Protein AF-A0A0A8WSQ9-F1 (afdb_monomer)

Structure (mmCIF, N/CA/C/O backbone):
data_AF-A0A0A8WSQ9-F1
#
_entry.id   AF-A0A0A8WSQ9-F1
#
loop_
_atom_site.group_PDB
_atom_site.id
_atom_site.type_symbol
_atom_site.label_atom_id
_atom_site.label_alt_id
_atom_site.label_comp_id
_atom_site.label_asym_id
_atom_site.label_entity_id
_atom_site.label_seq_id
_atom_site.pdbx_PDB_ins_code
_atom_site.Cartn_x
_atom_site.Cartn_y
_atom_site.Cartn_z
_atom_site.occupancy
_atom_site.B_iso_or_equiv
_atom_site.auth_seq_id
_atom_site.auth_comp_id
_atom_site.auth_asym_id
_atom_site.auth_atom_id
_atom_site.pdbx_PDB_model_num
ATOM 1 N N . MET A 1 1 ? 60.254 45.523 -5.121 1.00 40.44 1 MET A N 1
ATOM 2 C CA . MET A 1 1 ? 59.869 46.195 -6.387 1.00 40.44 1 MET A CA 1
ATOM 3 C C . MET A 1 1 ? 59.611 45.090 -7.412 1.00 40.44 1 MET A C 1
ATOM 5 O O . MET A 1 1 ? 60.457 44.221 -7.482 1.00 40.44 1 MET A O 1
ATOM 9 N N . ALA A 1 2 ? 58.529 44.963 -8.178 1.00 45.59 2 ALA A N 1
ATOM 10 C CA . ALA A 1 2 ? 57.298 45.721 -8.354 1.00 45.59 2 ALA A CA 1
ATOM 11 C C . ALA A 1 2 ? 56.250 44.809 -9.054 1.00 45.59 2 ALA A C 1
ATOM 13 O O . ALA A 1 2 ? 56.596 44.114 -9.997 1.00 45.59 2 ALA A O 1
ATOM 14 N N . LYS A 1 3 ? 54.998 44.878 -8.576 1.00 43.00 3 LYS A N 1
ATOM 15 C CA . LYS A 1 3 ? 53.709 44.949 -9.309 1.00 43.00 3 LYS A CA 1
ATOM 16 C C . LYS A 1 3 ? 53.296 43.866 -10.336 1.00 43.00 3 LYS A C 1
ATOM 18 O O . LYS A 1 3 ? 53.786 43.822 -11.454 1.00 43.00 3 LYS A O 1
ATOM 23 N N . GLU A 1 4 ? 52.274 43.106 -9.922 1.00 46.47 4 GLU A N 1
ATOM 24 C CA . GLU A 1 4 ? 50.973 42.826 -10.572 1.00 46.47 4 GLU A CA 1
ATOM 25 C C . GLU A 1 4 ? 50.789 43.169 -12.063 1.00 46.47 4 GLU A C 1
ATOM 27 O O . GLU A 1 4 ? 51.004 44.314 -12.438 1.00 46.47 4 GLU A O 1
ATOM 32 N N . LEU A 1 5 ? 50.189 42.243 -12.834 1.00 51.84 5 LEU A N 1
ATOM 33 C CA . LEU A 1 5 ? 48.996 42.520 -13.655 1.00 51.84 5 LEU A CA 1
ATOM 34 C C . LEU A 1 5 ? 48.202 41.227 -13.961 1.00 51.84 5 LEU A C 1
ATOM 36 O O . LEU A 1 5 ? 48.665 40.312 -14.637 1.00 51.84 5 LEU A O 1
ATOM 40 N N . LYS A 1 6 ? 46.964 41.201 -13.453 1.00 47.25 6 LYS A N 1
ATOM 41 C CA . LYS A 1 6 ? 45.839 40.327 -13.829 1.00 47.25 6 LYS A CA 1
ATOM 42 C C . LYS A 1 6 ? 45.452 40.540 -15.294 1.00 47.25 6 LYS A C 1
ATOM 44 O O . LYS A 1 6 ? 45.385 41.688 -15.727 1.00 47.25 6 LYS A O 1
ATOM 49 N N . ASN A 1 7 ? 44.965 39.495 -15.971 1.00 48.38 7 ASN A N 1
ATOM 50 C CA . ASN A 1 7 ? 43.889 39.708 -16.938 1.00 48.38 7 ASN A CA 1
ATOM 51 C C . ASN A 1 7 ? 42.855 38.571 -16.960 1.00 48.38 7 ASN A C 1
ATOM 53 O O . ASN A 1 7 ? 43.187 37.389 -16.940 1.00 48.38 7 ASN A O 1
ATOM 57 N N . LYS A 1 8 ? 41.584 38.983 -16.939 1.00 49.09 8 LYS A N 1
ATOM 58 C CA . LYS A 1 8 ? 40.355 38.181 -16.886 1.00 49.09 8 LYS A CA 1
ATOM 59 C C . LYS A 1 8 ? 39.935 37.779 -18.301 1.00 49.09 8 LYS A C 1
ATOM 61 O O . LYS A 1 8 ? 39.856 38.635 -19.172 1.00 49.09 8 LYS A O 1
ATOM 66 N N . GLY A 1 9 ? 39.517 36.528 -18.480 1.00 39.50 9 GLY A N 1
ATOM 67 C CA . GLY A 1 9 ? 38.756 36.078 -19.648 1.00 39.50 9 GLY A CA 1
ATOM 68 C C . GLY A 1 9 ? 37.613 35.170 -19.208 1.00 39.50 9 GLY A C 1
ATOM 69 O O . GLY A 1 9 ? 37.796 33.967 -19.084 1.00 39.50 9 GLY A O 1
ATOM 70 N N . ASN A 1 10 ? 36.448 35.753 -18.916 1.00 48.28 10 ASN A N 1
ATOM 71 C CA . ASN A 1 10 ? 35.219 35.028 -18.588 1.00 48.28 10 ASN A CA 1
ATOM 72 C C . ASN A 1 10 ? 34.357 34.930 -19.855 1.00 48.28 10 ASN A C 1
ATOM 74 O O . ASN A 1 10 ? 33.853 35.952 -20.319 1.00 48.28 10 ASN A O 1
ATOM 78 N N . SER A 1 11 ? 34.182 33.730 -20.409 1.00 53.06 11 SER A N 1
ATOM 79 C CA . SER A 1 11 ? 33.228 33.468 -21.492 1.00 53.06 11 SER A CA 1
ATOM 80 C C . SER A 1 11 ? 32.079 32.606 -20.962 1.00 53.06 11 SER A C 1
ATOM 82 O O . SER A 1 11 ? 32.092 31.381 -21.012 1.00 53.06 11 SER A O 1
ATOM 84 N N . GLY A 1 12 ? 31.069 33.270 -20.398 1.00 44.66 12 GLY A N 1
ATOM 85 C CA . GLY A 1 12 ? 29.809 32.633 -20.024 1.00 44.66 12 GLY A CA 1
ATOM 86 C C . GLY A 1 12 ? 28.946 32.389 -21.262 1.00 44.66 12 GLY A C 1
ATOM 87 O O . GLY A 1 12 ? 28.559 33.335 -21.951 1.00 44.66 12 GLY A O 1
ATOM 88 N N . SER A 1 13 ? 28.632 31.127 -21.543 1.00 56.94 13 SER A N 1
ATOM 89 C CA . SER A 1 13 ? 27.688 30.722 -22.583 1.00 56.94 13 SER A CA 1
ATOM 90 C C . SER A 1 13 ? 26.276 31.231 -22.255 1.00 56.94 13 SER A C 1
ATOM 92 O O . SER A 1 13 ? 25.704 30.942 -21.202 1.00 56.94 13 SER A O 1
ATOM 94 N N . LYS A 1 14 ? 25.695 32.031 -23.159 1.00 60.41 14 LYS A N 1
ATOM 95 C CA . LYS A 1 14 ? 24.310 32.511 -23.038 1.00 60.41 14 LYS A CA 1
ATOM 96 C C . LYS A 1 14 ? 23.352 31.336 -23.247 1.00 60.41 14 LYS A C 1
ATOM 98 O O . LYS A 1 14 ? 23.246 30.808 -24.350 1.00 60.41 14 LYS A O 1
ATOM 103 N N . LYS A 1 15 ? 22.649 30.938 -22.185 1.00 59.66 15 LYS A N 1
ATOM 104 C CA . LYS A 1 15 ? 21.574 29.939 -22.235 1.00 59.66 15 LYS A CA 1
ATOM 105 C C . LYS A 1 15 ? 20.382 30.509 -23.014 1.00 59.66 15 LYS A C 1
ATOM 107 O O . LYS A 1 15 ? 19.796 31.507 -22.601 1.00 59.66 15 LYS A O 1
ATOM 112 N N . PHE A 1 16 ? 20.027 29.874 -24.128 1.00 55.88 16 PHE A N 1
ATOM 113 C CA . PHE A 1 16 ? 18.760 30.101 -24.824 1.00 55.88 16 PHE A CA 1
ATOM 114 C C . PHE A 1 16 ? 17.616 29.582 -23.939 1.00 55.88 16 PHE A C 1
ATOM 116 O O . PHE A 1 16 ? 17.622 28.417 -23.547 1.00 55.88 16 PHE A O 1
ATOM 123 N N . ALA A 1 17 ? 16.650 30.437 -23.603 1.00 71.06 17 ALA A N 1
ATOM 124 C CA . ALA A 1 17 ? 15.475 30.066 -22.817 1.00 71.06 17 ALA A CA 1
ATOM 125 C C . ALA A 1 17 ? 14.221 30.124 -23.700 1.00 71.06 17 ALA A C 1
ATOM 127 O O . ALA A 1 17 ? 13.868 31.185 -24.211 1.00 71.06 17 ALA A O 1
ATOM 128 N N . VAL A 1 18 ? 13.538 28.990 -23.866 1.00 66.19 18 VAL A N 1
ATOM 129 C CA . VAL A 1 18 ? 12.300 28.877 -24.651 1.00 66.19 18 VAL A CA 1
ATOM 130 C C . VAL A 1 18 ? 11.112 29.075 -23.709 1.00 66.19 18 VAL A C 1
ATOM 132 O O . VAL A 1 18 ? 10.774 28.188 -22.931 1.00 66.19 18 VAL A O 1
ATOM 135 N N . ARG A 1 19 ? 10.494 30.264 -23.732 1.00 69.56 19 ARG A N 1
ATOM 136 C CA . ARG A 1 19 ? 9.307 30.589 -22.915 1.00 69.56 19 ARG A CA 1
ATOM 137 C C . ARG A 1 19 ? 8.169 31.138 -23.796 1.00 69.56 19 ARG A C 1
ATOM 139 O O . ARG A 1 19 ? 7.923 32.346 -23.771 1.00 69.56 19 ARG A O 1
ATOM 146 N N . PRO A 1 20 ? 7.467 30.279 -24.558 1.00 68.62 20 PRO A N 1
ATOM 147 C CA . PRO A 1 20 ? 6.537 30.701 -25.612 1.00 68.62 20 PRO A CA 1
ATOM 148 C C . PRO A 1 20 ? 5.261 31.396 -25.106 1.00 68.62 20 PRO A C 1
ATOM 150 O O . PRO A 1 20 ? 4.555 32.005 -25.899 1.00 68.62 20 PRO A O 1
ATOM 153 N N . PHE A 1 21 ? 4.984 31.380 -23.796 1.00 63.28 21 PHE A N 1
ATOM 154 C CA . PHE A 1 21 ? 3.759 31.956 -23.218 1.00 63.28 21 PHE A CA 1
ATOM 155 C C . PHE A 1 21 ? 4.000 33.103 -22.223 1.00 63.28 21 PHE A C 1
ATOM 157 O O . PHE A 1 21 ? 3.079 33.543 -21.544 1.00 63.28 21 PHE A O 1
ATOM 164 N N . THR A 1 22 ? 5.220 33.653 -22.154 1.00 63.09 22 THR A N 1
ATOM 165 C CA . THR A 1 22 ? 5.515 34.804 -21.266 1.00 63.09 22 THR A CA 1
ATOM 166 C C . THR A 1 22 ? 4.842 36.101 -21.740 1.00 63.09 22 THR A C 1
ATOM 168 O O . THR A 1 22 ? 4.688 37.035 -20.959 1.00 63.09 22 THR A O 1
ATOM 171 N N . ALA A 1 23 ? 4.419 36.157 -23.006 1.00 61.00 23 ALA A N 1
ATOM 172 C CA . ALA A 1 23 ? 3.771 37.322 -23.605 1.00 61.00 23 ALA A CA 1
ATOM 173 C C . ALA A 1 23 ? 2.250 37.397 -23.362 1.00 61.00 23 ALA A C 1
ATOM 175 O O . ALA A 1 23 ? 1.638 38.391 -23.735 1.00 61.00 23 ALA A O 1
ATOM 176 N N . ILE A 1 24 ? 1.630 36.399 -22.719 1.00 64.94 24 ILE A N 1
ATOM 177 C CA . ILE A 1 24 ? 0.191 36.427 -22.411 1.00 64.94 24 ILE A CA 1
ATOM 178 C C . ILE A 1 24 ? 0.013 36.690 -20.916 1.00 64.94 24 ILE A C 1
ATOM 180 O O . ILE A 1 24 ? -0.327 35.809 -20.130 1.00 64.94 24 ILE A O 1
ATOM 184 N N . LYS A 1 25 ? 0.299 37.924 -20.501 1.00 57.91 25 LYS A N 1
ATOM 185 C CA . LYS A 1 25 ? 0.057 38.398 -19.137 1.00 57.91 25 LYS A CA 1
ATOM 186 C C . LYS A 1 25 ? -1.105 39.385 -19.183 1.00 57.91 25 LYS A C 1
ATOM 188 O O . LYS A 1 25 ? -0.891 40.557 -19.466 1.00 57.91 25 LYS A O 1
ATOM 193 N N . GLY A 1 26 ? -2.322 38.893 -18.934 1.00 63.41 26 GLY A N 1
ATOM 194 C CA . GLY A 1 26 ? -3.498 39.755 -18.759 1.00 63.41 26 GLY A CA 1
ATOM 195 C C . GLY A 1 26 ? -4.778 39.371 -19.504 1.00 63.41 26 GLY A C 1
ATOM 196 O O . GLY A 1 26 ? -5.482 40.274 -19.936 1.00 63.41 26 GLY A O 1
ATOM 197 N N . LEU A 1 27 ? -5.125 38.083 -19.633 1.00 51.16 27 LEU A N 1
ATOM 198 C CA . LEU A 1 27 ? -6.522 37.705 -19.894 1.00 51.16 27 LEU A CA 1
ATOM 199 C C . LEU A 1 27 ? -7.164 37.273 -18.569 1.00 51.16 27 LEU A C 1
ATOM 201 O O . LEU A 1 27 ? -6.999 36.138 -18.125 1.00 51.16 27 LEU A O 1
ATOM 205 N N . ALA A 1 28 ? -7.838 38.207 -17.905 1.00 57.19 28 ALA A N 1
ATOM 206 C CA . ALA A 1 28 ? -8.745 37.892 -16.812 1.00 57.19 28 ALA A CA 1
ATOM 207 C C . ALA A 1 28 ? -10.061 37.400 -17.431 1.00 57.19 28 ALA A C 1
ATOM 209 O O . ALA A 1 28 ? -10.732 38.151 -18.132 1.00 57.19 28 ALA A O 1
ATOM 210 N N . VAL A 1 29 ? -10.398 36.128 -17.218 1.00 54.97 29 VAL A N 1
ATOM 211 C CA . VAL A 1 29 ? -11.760 35.627 -17.427 1.00 54.97 29 VAL A CA 1
ATOM 212 C C . VAL A 1 29 ? -12.537 35.939 -16.158 1.00 54.97 29 VAL A C 1
ATOM 214 O O . VAL A 1 29 ? -12.198 35.443 -15.081 1.00 54.97 29 VAL A O 1
ATOM 217 N N . ASP A 1 30 ? -13.558 36.781 -16.290 1.00 48.44 30 ASP A N 1
ATOM 218 C CA . ASP A 1 30 ? -14.498 37.063 -15.218 1.00 48.44 30 ASP A CA 1
ATOM 219 C C . ASP A 1 30 ? -15.164 35.768 -14.748 1.00 48.44 30 ASP A C 1
ATOM 221 O O . ASP A 1 30 ? -15.674 34.956 -15.525 1.00 48.44 30 ASP A O 1
ATOM 225 N N . LYS A 1 31 ? -15.133 35.579 -13.432 1.00 50.12 31 LYS A N 1
ATOM 226 C CA . LYS A 1 31 ? -15.779 34.487 -12.713 1.00 50.12 31 LYS A CA 1
ATOM 227 C C . LYS A 1 31 ? -17.295 34.594 -12.897 1.00 50.12 31 LYS A C 1
ATOM 229 O O . LYS A 1 31 ? -17.971 35.276 -12.131 1.00 50.12 31 LYS A O 1
ATOM 234 N N . ALA A 1 32 ? -17.823 33.900 -13.901 1.00 47.19 32 ALA A N 1
ATOM 235 C CA . ALA A 1 32 ? -19.254 33.681 -14.048 1.00 47.19 32 ALA A CA 1
ATOM 236 C C . ALA A 1 32 ? -19.7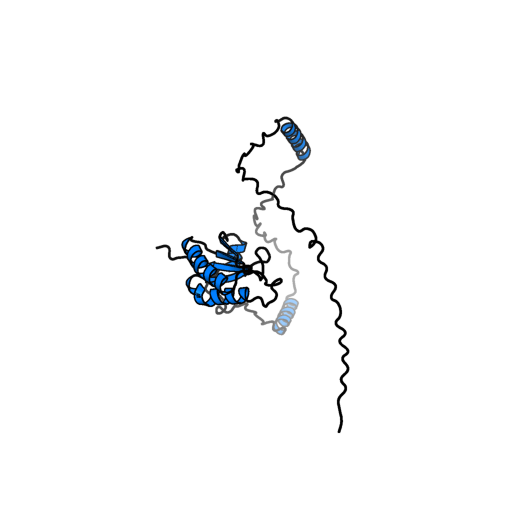72 32.779 -12.903 1.00 47.19 32 ALA A C 1
ATOM 238 O O . ALA A 1 32 ? -19.098 31.813 -12.525 1.00 47.19 32 ALA A O 1
ATOM 239 N N . PRO A 1 33 ? -20.942 33.088 -12.316 1.00 53.44 33 PRO A N 1
ATOM 240 C CA . PRO A 1 33 ? -21.520 32.310 -11.228 1.00 53.44 33 PRO A CA 1
ATOM 241 C C . PRO A 1 33 ? -21.980 30.932 -11.718 1.00 53.44 33 PRO A C 1
ATOM 243 O O . PRO A 1 33 ? -22.406 30.763 -12.858 1.00 53.44 33 PRO A O 1
ATOM 246 N N . ALA A 1 34 ? -21.885 29.945 -10.829 1.00 60.09 34 ALA A N 1
ATOM 247 C CA . ALA A 1 34 ? -22.252 28.559 -11.090 1.00 60.09 34 ALA A CA 1
ATOM 248 C C . ALA A 1 34 ? -23.729 28.408 -11.506 1.00 60.09 34 ALA A C 1
ATOM 250 O O . ALA A 1 34 ? -24.606 28.860 -10.767 1.00 60.09 34 ALA A O 1
ATOM 251 N N . PRO A 1 35 ? -24.032 27.682 -12.598 1.00 51.38 35 PRO A N 1
ATOM 252 C CA . PRO A 1 35 ? -25.333 27.070 -12.786 1.00 51.38 35 PRO A CA 1
ATOM 253 C C . PRO A 1 35 ? -25.301 25.586 -12.383 1.00 51.38 35 PRO A C 1
ATOM 255 O O . PRO A 1 35 ? -24.330 24.857 -12.596 1.00 51.38 35 PRO A O 1
ATOM 258 N N . ALA A 1 36 ? -26.390 25.173 -11.745 1.00 51.88 36 ALA A N 1
ATOM 259 C CA . ALA A 1 36 ? -26.633 23.878 -11.130 1.00 51.88 36 ALA A CA 1
ATOM 260 C C . ALA A 1 36 ? -26.483 22.667 -12.075 1.00 51.88 36 ALA A C 1
ATOM 262 O O . ALA A 1 36 ? -26.800 22.728 -13.260 1.00 51.88 36 ALA A O 1
ATOM 263 N N . LYS A 1 37 ? -26.108 21.514 -11.508 1.00 46.88 37 LYS A N 1
ATOM 264 C CA . LYS A 1 37 ? -26.508 20.191 -12.027 1.00 46.88 37 LYS A CA 1
ATOM 265 C C . LYS A 1 37 ? -27.792 19.766 -11.288 1.00 46.88 37 LYS A C 1
ATOM 267 O O . LYS A 1 37 ? -27.890 20.129 -10.115 1.00 46.88 37 LYS A O 1
ATOM 272 N N . PRO A 1 38 ? -28.698 18.928 -11.833 1.00 47.69 38 PRO A N 1
ATOM 273 C CA . PRO A 1 38 ? -28.773 18.355 -13.182 1.00 47.69 38 PRO A CA 1
ATOM 274 C C . PRO A 1 38 ? -30.177 18.510 -13.821 1.00 47.69 38 PRO A C 1
ATOM 276 O O . PRO A 1 38 ? -31.190 18.253 -13.178 1.00 47.69 38 PRO A O 1
ATOM 279 N N . VAL A 1 39 ? -30.267 18.808 -15.119 1.00 50.84 39 VAL A N 1
ATOM 280 C CA . VAL A 1 39 ? -31.456 18.420 -15.899 1.00 50.84 39 VAL A CA 1
ATOM 281 C C . VAL A 1 39 ? -31.055 17.193 -16.694 1.00 50.84 39 VAL A C 1
ATOM 283 O O . VAL A 1 39 ? -30.382 17.280 -17.716 1.00 50.84 39 VAL A O 1
ATOM 286 N N . VAL A 1 40 ? -31.422 16.029 -16.164 1.00 53.38 40 VAL A N 1
ATOM 287 C CA . VAL A 1 40 ? -31.574 14.826 -16.975 1.00 53.38 40 VAL A CA 1
ATOM 288 C C . VAL A 1 40 ? -32.743 15.133 -17.899 1.00 53.38 40 VAL A C 1
ATOM 290 O O . VAL A 1 40 ? -33.898 15.049 -17.491 1.00 53.38 40 VAL A O 1
ATOM 293 N N . THR A 1 41 ? -32.462 15.548 -19.129 1.00 47.59 41 THR A N 1
ATOM 294 C CA . THR A 1 41 ? -33.423 15.308 -20.195 1.00 47.59 41 THR A CA 1
ATOM 295 C C . THR A 1 41 ? -33.560 13.790 -20.278 1.00 47.59 41 THR A C 1
ATOM 297 O O . THR A 1 41 ? -32.553 13.108 -20.497 1.00 47.59 41 THR A O 1
ATOM 300 N N . PRO A 1 42 ? -34.751 13.206 -20.048 1.00 48.91 42 PRO A N 1
ATOM 301 C CA . PRO A 1 42 ? -34.959 11.848 -20.499 1.00 48.91 42 PRO A CA 1
ATOM 302 C C . PRO A 1 42 ? -34.680 11.888 -21.996 1.00 48.91 42 PRO A C 1
ATOM 304 O O . PRO A 1 42 ? -35.262 12.699 -22.717 1.00 48.91 42 PRO A O 1
ATOM 307 N N . VAL A 1 43 ? -33.732 11.072 -22.450 1.00 55.84 43 VAL A N 1
ATOM 308 C CA . VAL A 1 43 ? -33.622 10.747 -23.865 1.00 55.84 43 VAL A CA 1
ATOM 309 C C . VAL A 1 43 ? -34.974 10.145 -24.217 1.00 55.84 43 VAL A C 1
ATOM 311 O O . VAL A 1 43 ? -35.256 8.989 -23.902 1.00 55.84 43 VAL A O 1
ATOM 314 N N . THR A 1 44 ? -35.857 10.966 -24.777 1.00 56.41 44 THR A N 1
ATOM 315 C CA . THR A 1 44 ? -37.031 10.511 -25.499 1.00 56.41 44 THR A CA 1
ATOM 316 C C . THR A 1 44 ? -36.488 9.612 -26.586 1.00 56.41 44 THR A C 1
ATOM 318 O O . THR A 1 44 ? -35.906 1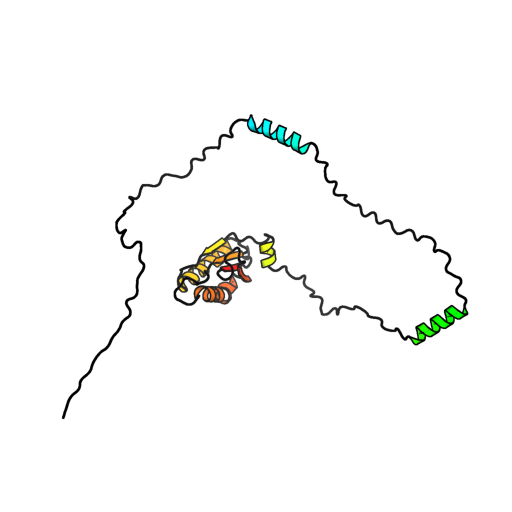0.078 -27.561 1.00 56.41 44 THR A O 1
ATOM 321 N N . LYS A 1 45 ? -36.598 8.308 -26.332 1.00 59.81 45 LYS A N 1
ATOM 322 C CA . LYS A 1 45 ? -36.434 7.238 -27.302 1.00 59.81 45 LYS A CA 1
ATOM 323 C C . LYS A 1 45 ? -37.165 7.675 -28.578 1.00 59.81 45 LYS A C 1
ATOM 325 O O . LYS A 1 45 ? -38.390 7.799 -28.511 1.00 59.81 45 LYS A O 1
ATOM 330 N N . PRO A 1 46 ? -36.467 7.974 -29.688 1.00 52.44 46 PRO A N 1
ATOM 331 C CA . PRO A 1 46 ? -37.160 8.226 -30.933 1.00 52.44 46 PRO A CA 1
ATOM 332 C C . PRO A 1 46 ? -37.855 6.924 -31.338 1.00 52.44 46 PRO A C 1
ATOM 334 O O . PRO A 1 46 ? -37.237 5.869 -31.453 1.00 52.44 46 PRO A O 1
ATOM 337 N N . GLU A 1 47 ? -39.176 7.032 -31.364 1.00 59.06 47 GLU A N 1
ATOM 338 C CA . GLU A 1 47 ? -40.140 6.381 -32.242 1.00 59.06 47 GLU A CA 1
ATOM 339 C C . GLU A 1 47 ? -39.801 4.988 -32.795 1.00 59.06 47 GLU A C 1
ATOM 341 O O . GLU A 1 47 ? -38.917 4.761 -33.615 1.00 59.06 47 GLU A O 1
ATOM 346 N N . SER A 1 48 ? -40.660 4.068 -32.368 1.00 59.88 48 SER A N 1
ATOM 347 C CA . SER A 1 48 ? -40.826 2.639 -32.633 1.00 59.88 48 SER A CA 1
ATOM 348 C C . SER A 1 48 ? -40.958 2.187 -34.098 1.00 59.88 48 SER A C 1
ATOM 350 O O . SER A 1 48 ? -41.483 1.103 -34.332 1.00 59.88 48 SER A O 1
ATOM 352 N N . ALA A 1 49 ? -40.510 2.969 -35.079 1.00 56.66 49 ALA A N 1
ATOM 353 C CA . ALA A 1 49 ? -40.486 2.551 -36.483 1.00 56.66 49 ALA A CA 1
ATOM 354 C C . ALA A 1 49 ? -39.147 1.895 -36.859 1.00 56.66 49 ALA A C 1
ATOM 356 O O . ALA A 1 49 ? -39.144 0.791 -37.395 1.00 56.66 49 ALA A O 1
ATOM 357 N N . SER A 1 50 ? -38.011 2.497 -36.481 1.00 62.28 50 SER A N 1
ATOM 358 C CA . SER A 1 50 ? -36.689 1.956 -36.840 1.00 62.28 50 SER A CA 1
ATOM 359 C C . SER A 1 50 ? -36.354 0.659 -36.106 1.00 62.28 50 SER A C 1
ATOM 361 O O . SER A 1 50 ? -35.702 -0.212 -36.660 1.00 62.28 50 SER A O 1
ATOM 363 N N . GLN A 1 51 ? -36.853 0.492 -34.878 1.00 60.75 51 GLN A N 1
ATOM 364 C CA . GLN A 1 51 ? -36.609 -0.726 -34.100 1.00 60.75 51 GLN A CA 1
ATOM 365 C C . GLN A 1 51 ? -37.299 -1.946 -34.711 1.00 60.75 51 GLN A C 1
ATOM 367 O O . GLN A 1 51 ? -36.730 -3.028 -34.711 1.00 60.75 51 GLN A O 1
ATOM 372 N N . ALA A 1 52 ? -38.506 -1.770 -35.256 1.00 68.31 52 ALA A N 1
ATOM 373 C CA . ALA A 1 52 ? -39.231 -2.860 -35.897 1.00 68.31 52 ALA A CA 1
ATOM 374 C C . ALA A 1 52 ? -38.582 -3.261 -37.232 1.00 68.31 52 ALA A C 1
ATOM 376 O O . ALA A 1 52 ? -38.533 -4.445 -37.557 1.00 68.31 52 ALA A O 1
ATOM 377 N N . GLU A 1 53 ? -38.061 -2.292 -37.989 1.00 74.12 53 GLU A N 1
ATOM 378 C CA . GLU A 1 53 ? -37.298 -2.557 -39.214 1.00 74.12 53 GLU A CA 1
ATOM 379 C C . GLU A 1 53 ? -35.966 -3.259 -38.907 1.00 74.12 53 GLU A C 1
ATOM 381 O O . GLU A 1 53 ? -35.648 -4.264 -39.545 1.00 74.12 53 GLU A O 1
ATOM 386 N N . ASP A 1 54 ? -35.243 -2.805 -37.880 1.00 74.94 54 ASP A N 1
ATOM 387 C CA . ASP A 1 54 ? -34.001 -3.430 -37.413 1.00 74.94 54 ASP A CA 1
ATOM 388 C C . ASP A 1 54 ? -34.237 -4.856 -36.884 1.00 74.94 54 ASP A C 1
ATOM 390 O O . ASP A 1 54 ? -33.455 -5.763 -37.176 1.00 74.94 54 ASP A O 1
ATOM 394 N N . ASP A 1 55 ? -35.337 -5.095 -36.161 1.00 76.69 55 ASP A N 1
ATOM 395 C CA . ASP A 1 55 ? -35.702 -6.421 -35.650 1.00 76.69 55 ASP A CA 1
ATOM 396 C C . ASP A 1 55 ? -36.014 -7.399 -36.797 1.00 76.69 55 ASP A C 1
ATOM 398 O O . ASP A 1 55 ? -35.617 -8.568 -36.755 1.00 76.69 55 ASP A O 1
ATOM 402 N N . LEU A 1 56 ? -36.690 -6.937 -37.854 1.00 83.75 56 LEU A N 1
ATOM 403 C CA . LEU A 1 56 ? -36.976 -7.753 -39.039 1.00 83.75 56 LEU A CA 1
ATOM 404 C C . LEU A 1 56 ? -35.714 -8.038 -39.860 1.00 83.75 56 LEU A C 1
ATOM 406 O O . LEU A 1 56 ? -35.532 -9.166 -40.334 1.00 83.75 56 LEU A O 1
ATOM 410 N N . LEU A 1 57 ? -34.827 -7.051 -39.999 1.00 84.50 57 LEU A N 1
ATOM 411 C CA . LEU A 1 57 ? -33.524 -7.226 -40.634 1.00 84.50 57 LEU A CA 1
ATOM 412 C C . LEU A 1 57 ? -32.698 -8.272 -39.870 1.00 84.50 57 LEU A C 1
ATOM 414 O O . LEU A 1 57 ? -32.205 -9.231 -40.461 1.00 84.50 57 LEU A O 1
ATOM 418 N N . PHE A 1 58 ? -32.649 -8.158 -38.542 1.00 83.31 58 PHE A N 1
ATOM 419 C CA . PHE A 1 58 ? -31.950 -9.092 -37.664 1.00 83.31 58 PHE A CA 1
ATOM 420 C C . PHE A 1 58 ? -32.491 -10.524 -37.764 1.00 83.31 58 PHE A C 1
ATOM 422 O O . PHE A 1 58 ? -31.713 -11.472 -37.879 1.00 83.31 58 PHE A O 1
ATOM 429 N N . LEU A 1 59 ? -33.816 -10.711 -37.750 1.00 84.88 59 LEU A N 1
ATOM 430 C CA . LEU A 1 59 ? -34.430 -12.038 -37.889 1.00 84.88 59 LEU A CA 1
ATOM 431 C C . LEU A 1 59 ? -34.125 -12.675 -39.248 1.00 84.88 59 LEU A C 1
ATOM 433 O O . LEU A 1 59 ? -33.926 -13.889 -39.324 1.00 84.88 59 LEU A O 1
ATOM 437 N N . THR A 1 60 ? -34.059 -11.861 -40.300 1.00 87.44 60 THR A N 1
ATOM 438 C CA . THR A 1 60 ? -33.696 -12.316 -41.646 1.00 87.44 60 THR A CA 1
ATOM 439 C C . THR A 1 60 ? -32.239 -12.772 -41.689 1.00 87.44 60 THR A C 1
ATOM 441 O O . THR A 1 60 ? -31.947 -13.859 -42.187 1.00 87.44 60 THR A O 1
ATOM 444 N N . GLU A 1 61 ? -31.330 -11.994 -41.104 1.00 87.25 61 GLU A N 1
ATOM 445 C CA . GLU A 1 61 ? -29.900 -12.313 -41.051 1.00 87.25 61 GLU A CA 1
ATOM 446 C C . GLU A 1 61 ? -29.616 -13.568 -40.200 1.00 87.25 61 GLU A C 1
ATOM 448 O O . GLU A 1 61 ? -28.742 -14.374 -40.520 1.00 87.25 61 GLU A O 1
ATOM 453 N N . MET A 1 62 ? -30.403 -13.787 -39.140 1.00 84.44 62 MET A N 1
ATOM 454 C CA . MET A 1 62 ? -30.252 -14.914 -38.211 1.00 84.44 62 MET A CA 1
ATOM 455 C C . MET A 1 62 ? -30.988 -16.198 -38.629 1.00 84.44 62 MET A C 1
ATOM 457 O O . MET A 1 62 ? -30.835 -17.228 -37.966 1.00 84.44 62 MET A O 1
ATOM 461 N N . ALA A 1 63 ? -31.744 -16.188 -39.731 1.00 83.56 63 ALA A N 1
ATOM 462 C CA . ALA A 1 63 ? -32.564 -17.323 -40.173 1.00 83.56 63 ALA A CA 1
ATOM 463 C C . ALA A 1 63 ? -31.764 -18.621 -40.433 1.00 83.56 63 ALA A C 1
ATOM 465 O O . ALA A 1 63 ? -32.326 -19.715 -40.393 1.00 83.56 63 ALA A O 1
ATOM 466 N N . GLY A 1 64 ? -30.450 -18.520 -40.671 1.00 82.56 64 GLY A N 1
ATOM 467 C CA . GLY A 1 64 ? -29.558 -19.656 -40.936 1.00 82.56 64 GLY A CA 1
ATOM 468 C C . GLY A 1 64 ? -28.801 -20.214 -39.723 1.00 82.56 64 GLY A C 1
ATOM 469 O O . GLY A 1 64 ? -28.004 -21.140 -39.881 1.00 82.56 64 GLY A O 1
ATOM 470 N N . VAL A 1 65 ? -28.994 -19.670 -38.517 1.00 80.94 65 VAL A N 1
ATOM 471 C CA . VAL A 1 65 ? -28.184 -20.051 -37.349 1.00 80.94 65 VAL A CA 1
ATOM 472 C C . VAL A 1 65 ? -28.757 -21.289 -36.655 1.00 80.94 65 VAL A C 1
ATOM 474 O O . VAL A 1 65 ? -29.725 -21.230 -35.898 1.00 80.94 65 VAL A O 1
ATOM 477 N N . ALA A 1 66 ? -28.108 -22.436 -36.854 1.00 79.12 66 ALA A N 1
ATOM 478 C CA . ALA A 1 66 ? -28.367 -23.630 -36.059 1.00 79.12 66 ALA A CA 1
ATOM 479 C C . ALA A 1 66 ? -27.759 -23.480 -34.653 1.00 79.12 66 ALA A C 1
ATOM 481 O O . ALA A 1 66 ? -26.595 -23.103 -34.501 1.00 79.12 66 ALA A O 1
ATOM 482 N N . ARG A 1 67 ? -28.523 -23.819 -33.604 1.00 70.81 67 ARG A N 1
ATOM 483 C CA . ARG A 1 67 ? -27.995 -23.872 -32.229 1.00 70.81 67 ARG A CA 1
ATOM 484 C C . ARG A 1 67 ? -26.763 -24.772 -32.195 1.00 70.81 67 ARG A C 1
ATOM 486 O O . ARG A 1 67 ? -26.849 -25.927 -32.593 1.00 70.81 67 ARG A O 1
ATOM 493 N N . ILE A 1 68 ? -25.646 -24.307 -31.643 1.00 75.75 68 ILE A N 1
ATOM 494 C CA . ILE A 1 68 ? -24.509 -25.188 -31.363 1.00 75.75 68 ILE A CA 1
ATOM 495 C C . ILE A 1 68 ? -24.903 -26.066 -30.180 1.00 75.75 68 ILE A C 1
ATOM 497 O O . ILE A 1 68 ? -25.046 -25.600 -29.051 1.00 75.75 68 ILE A O 1
ATOM 501 N N . HIS A 1 69 ? -25.124 -27.347 -30.449 1.00 65.12 69 HIS A N 1
ATOM 502 C CA . HIS A 1 69 ? -25.354 -28.327 -29.405 1.00 65.12 69 HIS A CA 1
ATOM 503 C C . HIS A 1 69 ? -23.972 -28.565 -28.808 1.00 65.12 69 HIS A C 1
ATOM 505 O O . HIS A 1 69 ? -23.156 -29.286 -29.387 1.00 65.12 69 HIS A O 1
ATOM 511 N N . THR A 1 70 ? -23.664 -27.939 -27.672 1.00 53.47 70 THR A N 1
ATOM 512 C CA . THR A 1 70 ? -22.587 -28.462 -26.844 1.00 53.47 70 THR A CA 1
ATOM 513 C C . THR A 1 70 ? -23.053 -29.847 -26.448 1.00 53.47 70 THR A C 1
ATOM 515 O O . THR A 1 70 ? -23.948 -30.032 -25.626 1.00 53.47 70 THR A O 1
ATOM 518 N N . ARG A 1 71 ? -22.514 -30.843 -27.152 1.00 51.78 71 ARG A N 1
ATOM 519 C CA . ARG A 1 71 ? -22.635 -32.241 -26.789 1.00 51.78 71 ARG A CA 1
ATOM 520 C C . ARG A 1 71 ? -22.078 -32.300 -25.375 1.00 51.78 71 ARG A C 1
ATOM 522 O O . ARG A 1 71 ? -20.868 -32.395 -25.183 1.00 51.78 71 ARG A O 1
ATOM 529 N N . SER A 1 72 ? -22.964 -32.205 -24.386 1.00 52.09 72 SER A N 1
ATOM 530 C CA . SER A 1 72 ? -22.755 -32.827 -23.097 1.00 52.09 72 SER A CA 1
ATOM 531 C C . SER A 1 72 ? -22.626 -34.294 -23.446 1.00 52.09 72 SER A C 1
ATOM 533 O O . SER A 1 72 ? -23.601 -35.032 -23.573 1.00 52.09 72 SER A O 1
ATOM 535 N N . ALA A 1 73 ? -21.398 -34.670 -23.794 1.00 52.56 73 ALA A N 1
ATOM 536 C CA . ALA A 1 73 ? -20.984 -36.036 -23.832 1.00 52.56 73 ALA A CA 1
ATOM 537 C C . ALA A 1 73 ? -21.159 -36.479 -22.388 1.00 52.56 73 ALA A C 1
ATOM 539 O O . ALA A 1 73 ? -20.273 -36.296 -21.552 1.00 52.56 73 ALA A O 1
ATOM 540 N N . SER A 1 74 ? -22.332 -37.037 -22.099 1.00 51.03 74 SER A N 1
ATOM 541 C CA . SER A 1 74 ? -22.425 -38.117 -21.150 1.00 51.03 74 SER A CA 1
ATOM 542 C C . SER A 1 74 ? -21.289 -39.057 -21.533 1.00 51.03 74 SER A C 1
ATOM 544 O O . SER A 1 74 ? -21.338 -39.793 -22.518 1.00 51.03 74 SER A O 1
ATOM 546 N N . ARG A 1 75 ? -20.183 -38.962 -20.794 1.00 53.03 75 ARG A N 1
ATOM 547 C CA . ARG A 1 75 ? -19.167 -39.999 -20.755 1.00 53.03 75 ARG A CA 1
ATOM 548 C C . ARG A 1 75 ? -19.833 -41.181 -20.059 1.00 53.03 75 ARG A C 1
ATOM 550 O O . ARG A 1 75 ? -19.520 -41.504 -18.922 1.00 53.03 75 ARG A O 1
ATOM 557 N N . GLN A 1 76 ? -20.791 -41.810 -20.738 1.00 54.50 76 GLN A N 1
ATOM 558 C CA . GLN A 1 76 ? -21.063 -43.217 -20.544 1.00 54.50 76 GLN A CA 1
ATOM 559 C C . GLN A 1 76 ? -19.790 -43.903 -21.015 1.00 54.50 76 GLN A C 1
ATOM 561 O O . GLN A 1 76 ? -19.587 -44.150 -22.203 1.00 54.50 76 GLN A O 1
ATOM 566 N N . GLY A 1 77 ? -18.867 -44.092 -20.075 1.00 53.00 77 GLY A N 1
ATOM 567 C CA . GLY A 1 77 ? -17.728 -44.956 -20.283 1.00 53.00 77 GLY A CA 1
ATOM 568 C C . GLY A 1 77 ? -18.276 -46.323 -20.654 1.00 53.00 77 GLY A C 1
ATOM 569 O O . GLY A 1 77 ? -18.752 -47.055 -19.790 1.00 53.00 77 GLY A O 1
ATOM 570 N N . LYS A 1 78 ? -18.228 -46.666 -21.944 1.00 51.25 78 LYS A N 1
ATOM 571 C CA . LYS A 1 78 ? -18.215 -48.064 -22.354 1.00 51.25 78 LYS A CA 1
ATOM 572 C C . LYS A 1 78 ? -16.988 -48.664 -21.682 1.00 51.25 78 LYS A C 1
ATOM 574 O O . LYS A 1 78 ? -15.864 -48.422 -22.117 1.00 51.25 78 LYS A O 1
ATOM 579 N N . ARG A 1 79 ? -17.207 -49.401 -20.591 1.00 53.31 79 ARG A N 1
ATOM 580 C CA . ARG A 1 79 ? -16.238 -50.375 -20.091 1.00 53.31 79 ARG A CA 1
ATOM 581 C C . ARG A 1 79 ? -15.824 -51.207 -21.309 1.00 53.31 79 ARG A C 1
ATOM 583 O O . ARG A 1 79 ? -16.722 -51.702 -21.993 1.00 53.31 79 ARG A O 1
ATOM 590 N N . PRO A 1 80 ? -14.530 -51.291 -21.652 1.00 56.53 80 PRO A N 1
ATOM 591 C CA . PRO A 1 80 ? -14.128 -52.065 -22.809 1.00 56.53 80 PRO A CA 1
ATOM 592 C C . PRO A 1 80 ? -14.526 -53.515 -22.539 1.00 56.53 80 PRO A C 1
ATOM 594 O O . PRO A 1 80 ? -14.042 -54.137 -21.594 1.00 56.53 80 PRO A O 1
ATOM 597 N N . GLU A 1 81 ? -15.467 -54.026 -23.330 1.00 63.66 81 GLU A N 1
ATOM 598 C CA . GLU A 1 81 ? -15.671 -55.461 -23.440 1.00 63.66 81 GLU A CA 1
ATOM 599 C C . GLU A 1 81 ? -14.361 -56.039 -23.960 1.00 63.66 81 GLU A C 1
ATOM 601 O O . GLU A 1 81 ? -13.884 -55.685 -25.044 1.00 63.66 81 GLU A O 1
ATOM 606 N N . ILE A 1 82 ? -13.742 -56.870 -23.128 1.00 63.62 82 ILE A N 1
ATOM 607 C CA . ILE A 1 82 ? -12.547 -57.623 -23.474 1.00 63.62 82 ILE A CA 1
ATOM 608 C C . ILE A 1 82 ? -12.953 -58.504 -24.654 1.00 63.62 82 ILE A C 1
ATOM 610 O O . ILE A 1 82 ? -13.710 -59.461 -24.496 1.00 63.62 82 ILE A O 1
ATOM 614 N N . ARG A 1 83 ? -12.502 -58.143 -25.859 1.00 65.50 83 ARG A N 1
ATOM 615 C CA . ARG A 1 83 ? -12.635 -59.016 -27.026 1.00 65.50 83 ARG A CA 1
ATOM 616 C C . ARG A 1 83 ? -11.896 -60.317 -26.701 1.00 65.50 83 ARG A C 1
ATOM 618 O O . ARG A 1 83 ? -10.781 -60.224 -26.183 1.00 65.50 83 ARG A O 1
ATOM 625 N N . PRO A 1 84 ? -12.466 -61.502 -26.984 1.00 63.62 84 PRO A N 1
ATOM 626 C CA . PRO A 1 84 ? -11.736 -62.745 -26.793 1.00 63.62 84 PRO A CA 1
ATOM 627 C C . PRO A 1 84 ? -10.434 -62.667 -27.593 1.00 63.62 84 PRO A C 1
ATOM 629 O O . PRO A 1 84 ? -10.441 -62.303 -28.774 1.00 63.62 84 PRO A O 1
ATOM 632 N N . ALA A 1 85 ? -9.320 -62.910 -26.900 1.00 64.88 85 ALA A N 1
ATOM 633 C CA . ALA A 1 85 ? -7.989 -62.833 -27.471 1.00 64.88 85 ALA A CA 1
ATOM 634 C C . ALA A 1 85 ? -7.909 -63.752 -28.696 1.00 64.88 85 ALA A C 1
ATOM 636 O O . ALA A 1 85 ? -8.315 -64.914 -28.659 1.00 64.88 85 ALA A O 1
ATOM 637 N N . LYS A 1 86 ? -7.404 -63.195 -29.799 1.00 69.06 86 LYS A N 1
ATOM 638 C CA . LYS A 1 86 ? -6.960 -63.957 -30.970 1.00 69.06 86 LYS A CA 1
ATOM 639 C C . LYS A 1 86 ? -6.029 -65.080 -30.474 1.00 69.06 86 LYS A C 1
ATOM 641 O O . LYS A 1 86 ? -5.229 -64.779 -29.591 1.00 69.06 86 LYS A O 1
ATOM 646 N N . PRO A 1 87 ? -6.117 -66.325 -30.986 1.00 64.38 87 PRO A N 1
ATOM 647 C CA . PRO A 1 87 ? -5.272 -67.411 -30.497 1.00 64.38 87 PRO A CA 1
ATOM 648 C C . PRO A 1 87 ? -3.804 -66.993 -30.594 1.00 64.38 87 PRO A C 1
ATOM 650 O O . PRO A 1 87 ? -3.335 -66.607 -31.670 1.00 64.38 87 PRO A O 1
ATOM 653 N N . GLU A 1 88 ? -3.129 -66.989 -29.444 1.00 64.69 88 GLU A N 1
ATOM 654 C CA . GLU A 1 88 ? -1.699 -66.723 -29.355 1.00 64.69 88 GLU A CA 1
ATOM 655 C C . GLU A 1 88 ? -0.952 -67.794 -30.164 1.00 64.69 88 GLU A C 1
ATOM 657 O O . GLU A 1 88 ? -1.367 -68.960 -30.158 1.00 64.69 88 GLU A O 1
ATOM 662 N N . PRO A 1 89 ? 0.104 -67.424 -30.912 1.00 65.62 89 PRO A N 1
ATOM 663 C CA . PRO A 1 89 ? 0.933 -68.411 -31.588 1.00 65.62 89 PRO A CA 1
ATOM 664 C C . PRO A 1 89 ? 1.439 -69.415 -30.551 1.00 65.62 89 PRO A C 1
ATOM 666 O O . PRO A 1 89 ? 1.886 -69.023 -29.476 1.00 65.62 89 PRO A O 1
ATOM 669 N N . THR A 1 90 ? 1.322 -70.708 -30.851 1.00 63.12 90 THR A N 1
ATOM 670 C CA . THR A 1 90 ? 1.820 -71.784 -29.993 1.00 63.12 90 THR A CA 1
ATOM 671 C C . THR A 1 90 ? 3.339 -71.662 -29.926 1.00 63.12 90 THR A C 1
ATOM 673 O O . THR A 1 90 ? 4.035 -72.082 -30.843 1.00 63.12 90 THR A O 1
ATOM 676 N N . VAL A 1 91 ? 3.845 -70.992 -28.892 1.00 62.09 91 VAL A N 1
ATOM 677 C CA . VAL A 1 91 ? 5.283 -70.886 -28.644 1.00 62.09 91 VAL A CA 1
ATOM 678 C C . VAL A 1 91 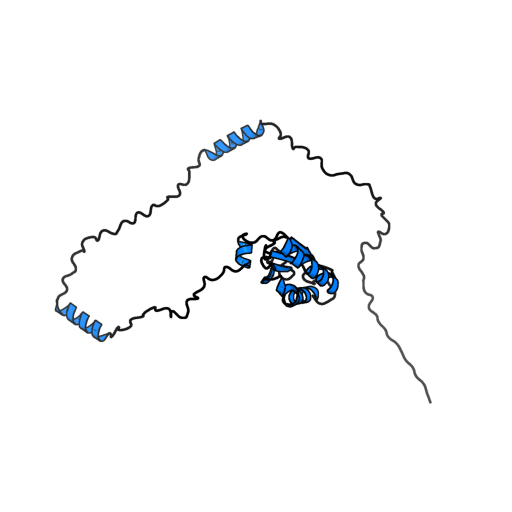? 5.738 -72.241 -28.122 1.00 62.09 91 VAL A C 1
ATOM 680 O O . VAL A 1 91 ? 5.221 -72.722 -27.110 1.00 62.09 91 VAL A O 1
ATOM 683 N N . GLU A 1 92 ? 6.677 -72.871 -28.823 1.00 69.94 92 GLU A N 1
ATOM 684 C CA . GLU A 1 92 ? 7.272 -74.129 -28.379 1.00 69.94 92 GLU A CA 1
ATOM 685 C C . GLU A 1 92 ? 7.885 -73.933 -26.974 1.00 69.94 92 GLU A C 1
ATOM 687 O O . GLU A 1 92 ? 8.449 -72.872 -26.664 1.00 69.94 92 GLU A O 1
ATOM 692 N N . PRO A 1 93 ? 7.774 -74.928 -26.076 1.00 65.50 93 PRO A N 1
ATOM 693 C CA . PRO A 1 93 ? 8.153 -74.781 -24.669 1.00 65.50 93 PRO A CA 1
ATOM 694 C C . PRO A 1 93 ? 9.632 -74.410 -24.481 1.00 65.50 93 PRO A C 1
ATOM 696 O O . PRO A 1 93 ? 9.994 -73.800 -23.471 1.00 65.50 93 PRO A O 1
ATOM 699 N N . ASP A 1 94 ? 10.475 -74.731 -25.461 1.00 7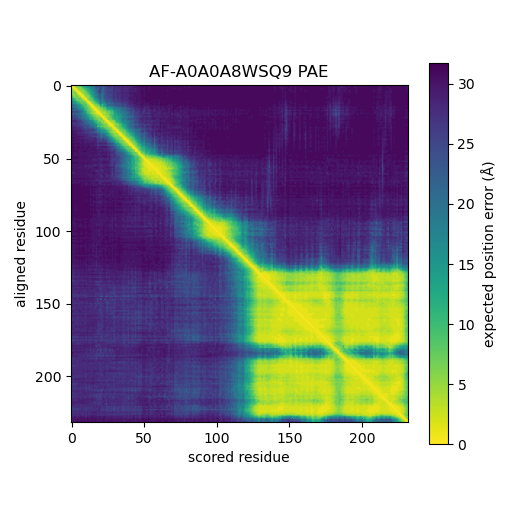3.44 94 ASP A N 1
ATOM 700 C CA . ASP A 1 94 ? 11.904 -74.432 -25.439 1.00 73.44 94 ASP A CA 1
ATOM 701 C C . ASP A 1 94 ? 12.203 -72.949 -25.703 1.00 73.44 94 ASP A C 1
ATOM 703 O O . ASP A 1 94 ? 13.046 -72.367 -25.019 1.00 73.44 94 ASP A O 1
ATOM 707 N N . GLU A 1 95 ? 11.463 -72.283 -26.594 1.00 74.81 95 GLU A N 1
ATOM 708 C CA . GLU A 1 95 ? 11.635 -70.844 -26.855 1.00 74.81 95 GLU A CA 1
ATOM 709 C C . GLU A 1 95 ? 11.225 -70.009 -25.638 1.00 74.81 95 GLU A C 1
ATOM 711 O O . GLU A 1 95 ? 11.908 -69.058 -25.248 1.00 74.81 95 GLU A O 1
ATOM 716 N N . SER A 1 96 ? 10.147 -70.434 -24.974 1.00 75.62 96 SER A N 1
ATOM 717 C CA . SER A 1 96 ? 9.656 -69.829 -23.733 1.00 75.62 96 SER A CA 1
ATOM 718 C C . SER A 1 96 ? 10.705 -69.899 -22.620 1.00 75.62 96 SER A C 1
ATOM 720 O O . SER A 1 96 ? 10.892 -68.946 -21.864 1.00 75.62 96 SER A O 1
ATOM 722 N N . ARG A 1 97 ? 11.424 -71.024 -22.523 1.00 82.06 97 ARG A N 1
ATOM 723 C CA . ARG A 1 97 ? 12.486 -71.228 -21.528 1.00 82.06 97 ARG A CA 1
ATOM 724 C C . ARG A 1 97 ? 13.700 -70.355 -21.801 1.00 82.06 97 ARG A C 1
ATOM 726 O O . ARG A 1 97 ? 14.156 -69.670 -20.889 1.00 82.06 97 ARG A O 1
ATOM 733 N N . VAL A 1 98 ? 14.172 -70.328 -23.047 1.00 85.38 98 VAL A N 1
ATOM 734 C CA . VAL A 1 98 ? 15.308 -69.486 -23.455 1.00 85.38 98 VAL A CA 1
ATOM 735 C C . VAL A 1 98 ? 15.005 -68.008 -23.200 1.00 85.38 98 VAL A C 1
ATOM 737 O O . VAL A 1 98 ? 15.850 -67.279 -22.682 1.00 85.38 98 VAL A O 1
ATOM 740 N N . PHE A 1 99 ? 13.778 -67.570 -23.485 1.00 82.88 99 PHE A N 1
ATOM 741 C CA . PHE A 1 99 ? 13.331 -66.207 -23.217 1.00 82.88 99 PHE A CA 1
ATOM 742 C C . PHE A 1 99 ? 13.306 -65.873 -21.717 1.00 82.88 99 PHE A C 1
ATOM 744 O O . PHE A 1 99 ? 13.806 -64.824 -21.310 1.00 82.88 99 PHE A O 1
ATOM 751 N N . LEU A 1 100 ? 12.775 -66.768 -20.876 1.00 82.06 100 LEU A N 1
ATOM 752 C CA . LEU A 1 100 ? 12.741 -66.566 -19.424 1.00 82.06 100 LEU A CA 1
ATOM 753 C C . LEU A 1 100 ? 14.141 -66.540 -18.798 1.00 82.06 100 LEU A C 1
ATOM 755 O O . LEU A 1 100 ? 14.378 -65.747 -17.887 1.00 82.06 100 LEU A O 1
ATOM 759 N N . ASP A 1 101 ? 15.068 -67.366 -19.279 1.00 85.00 101 ASP A N 1
ATOM 760 C CA . ASP A 1 101 ? 16.452 -67.359 -18.798 1.00 85.00 101 ASP A CA 1
ATOM 761 C C . ASP A 1 101 ? 17.193 -66.084 -19.217 1.00 85.00 101 ASP A C 1
ATOM 763 O O . ASP A 1 101 ? 17.903 -65.492 -18.400 1.00 85.00 101 ASP A O 1
ATOM 767 N N . ALA A 1 102 ? 16.955 -65.586 -20.435 1.00 84.12 102 ALA A N 1
ATOM 768 C CA . ALA A 1 102 ? 17.469 -64.290 -20.867 1.00 84.12 102 ALA A CA 1
ATOM 769 C C . ALA A 1 102 ? 16.922 -63.147 -19.993 1.00 84.12 102 ALA A C 1
ATOM 771 O O . ALA A 1 102 ? 17.698 -62.337 -19.487 1.00 84.12 102 ALA A O 1
ATOM 772 N N . LEU A 1 103 ? 15.608 -63.112 -19.734 1.00 82.06 103 LEU A N 1
ATOM 773 C CA . LEU A 1 103 ? 14.992 -62.100 -18.868 1.00 82.06 103 LEU A CA 1
ATOM 774 C C . LEU A 1 103 ? 15.546 -62.125 -17.437 1.00 82.06 103 LEU A C 1
ATOM 776 O O . LEU A 1 103 ? 15.776 -61.067 -16.852 1.00 82.06 103 LEU A O 1
ATOM 780 N N . LYS A 1 104 ? 15.810 -63.311 -16.877 1.00 78.50 104 LYS A N 1
ATOM 781 C CA . LYS A 1 104 ? 16.443 -63.446 -15.555 1.00 78.50 104 LYS A CA 1
ATOM 782 C C . LYS A 1 104 ? 17.889 -62.953 -15.551 1.00 78.50 104 LYS A C 1
ATOM 784 O O . LYS A 1 104 ? 18.315 -62.326 -14.582 1.00 78.50 104 LYS A O 1
ATOM 789 N N . ALA A 1 105 ? 18.643 -63.200 -16.624 1.00 81.44 105 ALA A N 1
ATOM 790 C CA . ALA A 1 105 ? 20.016 -62.713 -16.760 1.00 81.44 105 ALA A CA 1
ATOM 791 C C . ALA A 1 105 ? 20.091 -61.177 -16.823 1.00 81.44 105 ALA A C 1
ATOM 793 O O . ALA A 1 105 ? 21.073 -60.583 -16.379 1.00 81.44 105 ALA A O 1
ATOM 794 N N . LEU A 1 106 ? 19.033 -60.538 -17.325 1.00 79.25 106 LEU A N 1
ATOM 795 C CA . LEU A 1 106 ? 18.924 -59.094 -17.500 1.00 79.25 106 LEU A CA 1
ATOM 796 C C . LEU A 1 106 ? 18.752 -58.298 -16.181 1.00 79.25 106 LEU A C 1
ATOM 798 O O . LEU A 1 106 ? 18.864 -57.078 -16.229 1.00 79.25 106 LEU A O 1
ATOM 802 N N . LYS A 1 107 ? 18.559 -58.945 -15.012 1.00 66.62 107 LYS A N 1
ATOM 803 C CA . LYS A 1 107 ? 18.509 -58.318 -13.662 1.00 66.62 107 LYS A CA 1
ATOM 804 C C . LYS A 1 107 ? 17.767 -56.964 -13.622 1.00 66.62 107 LYS A C 1
ATOM 806 O O . LYS A 1 107 ? 18.292 -55.972 -13.118 1.00 66.62 107 LYS A O 1
ATOM 811 N N . LEU A 1 108 ? 16.538 -56.920 -14.142 1.00 72.06 108 LEU A N 1
ATOM 812 C CA . LEU A 1 108 ? 15.677 -55.723 -14.149 1.00 72.06 108 LEU A CA 1
ATOM 813 C C . LEU A 1 108 ? 14.975 -55.460 -12.797 1.00 72.06 108 LEU A C 1
ATOM 815 O O . LEU A 1 108 ? 13.818 -55.046 -12.755 1.00 72.06 108 LEU A O 1
ATOM 819 N N . ASP A 1 109 ? 15.675 -55.643 -11.679 1.00 65.62 109 ASP A N 1
ATOM 820 C CA . ASP A 1 109 ? 15.140 -55.318 -10.353 1.00 65.62 109 ASP A CA 1
ATOM 821 C C . ASP A 1 109 ? 15.358 -53.832 -10.050 1.00 65.62 109 ASP A C 1
ATOM 823 O O . ASP A 1 109 ? 16.172 -53.447 -9.212 1.00 65.62 109 ASP A O 1
ATOM 827 N N . VAL A 1 110 ? 14.637 -52.969 -10.767 1.00 69.62 110 VAL A N 1
ATOM 828 C CA . VAL A 1 110 ? 14.513 -51.556 -10.399 1.00 69.62 110 VAL A CA 1
ATOM 829 C C . VAL A 1 110 ? 13.042 -51.241 -10.178 1.00 69.62 110 VAL A C 1
ATOM 831 O O . VAL A 1 110 ? 12.330 -50.776 -11.066 1.00 69.62 110 VAL A O 1
ATOM 834 N N . SER A 1 111 ? 12.569 -51.517 -8.965 1.00 69.31 111 SER A N 1
ATOM 835 C CA . SER A 1 111 ? 11.282 -51.018 -8.497 1.00 69.31 111 SER A CA 1
ATOM 836 C C . SER A 1 111 ? 11.449 -49.560 -8.071 1.00 69.31 111 SER A C 1
ATOM 838 O O . SER A 1 111 ? 11.936 -49.277 -6.977 1.00 69.31 111 SER A O 1
ATOM 840 N N . PHE A 1 112 ? 11.055 -48.621 -8.928 1.00 64.25 112 PHE A N 1
ATOM 841 C CA . PHE A 1 112 ? 10.903 -47.231 -8.511 1.00 64.25 112 PHE A CA 1
ATOM 842 C C . PHE A 1 112 ? 9.597 -47.093 -7.727 1.00 64.25 112 PHE A C 1
ATOM 844 O O . PHE A 1 112 ? 8.507 -47.133 -8.295 1.00 64.25 112 PHE A O 1
ATOM 851 N N . THR A 1 113 ? 9.704 -46.954 -6.411 1.00 67.69 113 THR A N 1
ATOM 852 C CA . THR A 1 113 ? 8.601 -46.494 -5.568 1.00 67.69 113 THR A CA 1
ATOM 853 C C . THR A 1 113 ? 8.571 -44.973 -5.618 1.00 67.69 113 THR A C 1
ATOM 855 O O . THR A 1 113 ? 9.447 -44.325 -5.047 1.00 67.69 113 TH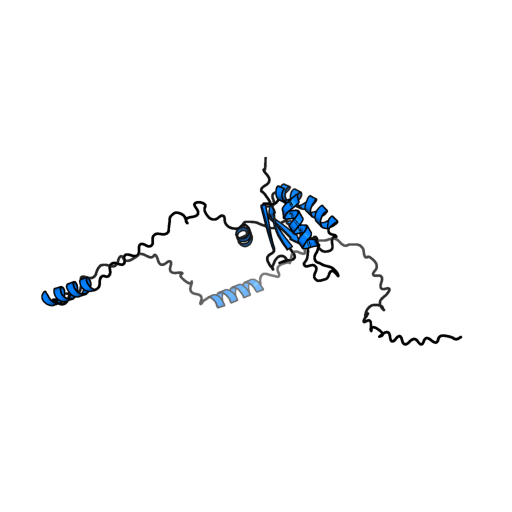R A O 1
ATOM 858 N N . ASP A 1 114 ? 7.579 -44.403 -6.301 1.00 66.00 114 ASP A N 1
ATOM 859 C CA . ASP A 1 114 ? 7.306 -42.962 -6.279 1.00 66.00 114 ASP A CA 1
ATOM 860 C C . ASP A 1 114 ? 6.637 -42.609 -4.938 1.00 66.00 114 ASP A C 1
ATOM 862 O O . ASP A 1 114 ? 5.423 -42.448 -4.827 1.00 66.00 114 ASP A O 1
ATOM 866 N N . ALA A 1 115 ? 7.431 -42.645 -3.868 1.00 65.88 115 ALA A N 1
ATOM 867 C CA . ALA A 1 115 ? 7.016 -42.253 -2.533 1.00 65.88 115 ALA A CA 1
ATOM 868 C C . ALA A 1 115 ? 7.425 -40.794 -2.330 1.00 65.88 115 ALA A C 1
ATOM 870 O O . ALA A 1 115 ? 8.599 -40.491 -2.122 1.00 65.88 115 ALA A O 1
ATOM 871 N N . VAL A 1 116 ? 6.452 -39.887 -2.406 1.00 63.06 116 VAL A N 1
ATOM 872 C CA . VAL A 1 116 ? 6.640 -38.508 -1.950 1.00 63.06 116 VAL A CA 1
ATOM 873 C C . VAL A 1 116 ? 6.841 -38.569 -0.430 1.00 63.06 116 VAL A C 1
ATOM 875 O O . VAL A 1 116 ? 5.946 -39.078 0.249 1.00 63.06 116 VAL A O 1
ATOM 878 N N . PRO A 1 117 ? 7.979 -38.106 0.122 1.00 65.75 117 PRO A N 1
ATOM 879 C CA . PRO A 1 117 ? 8.187 -38.081 1.565 1.00 65.75 117 PRO A CA 1
ATOM 880 C C . PRO A 1 117 ? 7.050 -37.306 2.241 1.00 65.75 117 PRO A C 1
ATOM 882 O O . PRO A 1 117 ? 6.759 -36.170 1.867 1.00 65.75 117 PRO A O 1
ATOM 885 N N . GLU A 1 118 ? 6.396 -37.911 3.235 1.00 60.28 118 GLU A N 1
ATOM 886 C CA . GLU A 1 118 ? 5.272 -37.299 3.968 1.00 60.28 118 GLU A CA 1
ATOM 887 C C . GLU A 1 118 ? 5.650 -35.967 4.642 1.00 60.28 118 GLU A C 1
ATOM 889 O O . GLU A 1 118 ? 4.778 -35.152 4.946 1.00 60.28 118 GLU A O 1
ATOM 894 N N . GLU A 1 119 ? 6.948 -35.710 4.815 1.00 59.84 119 GLU A N 1
ATOM 895 C CA . GLU A 1 119 ? 7.488 -34.490 5.417 1.00 59.84 119 GLU A CA 1
ATOM 896 C C . GLU A 1 119 ? 7.280 -33.228 4.555 1.00 59.84 119 GLU A C 1
ATOM 898 O O . GLU A 1 119 ? 7.240 -32.122 5.094 1.00 59.84 119 GLU A O 1
ATOM 903 N N . ASP A 1 120 ? 7.053 -33.375 3.243 1.00 58.59 120 ASP A N 1
ATOM 904 C CA . ASP A 1 120 ? 6.887 -32.254 2.304 1.00 58.59 120 ASP A CA 1
ATOM 905 C C . ASP A 1 120 ? 5.425 -31.920 1.972 1.00 58.59 120 ASP A C 1
ATOM 907 O O . ASP A 1 120 ? 5.148 -31.079 1.109 1.00 58.59 120 ASP A O 1
ATOM 911 N N . ILE A 1 121 ? 4.456 -32.536 2.655 1.00 60.22 121 ILE A N 1
ATOM 912 C CA . ILE A 1 121 ? 3.046 -32.164 2.522 1.00 60.22 121 ILE A CA 1
ATOM 913 C C . ILE A 1 121 ? 2.773 -31.035 3.524 1.00 60.22 121 ILE A C 1
ATOM 915 O O . ILE A 1 121 ? 2.582 -31.310 4.711 1.00 60.22 121 ILE A O 1
ATOM 919 N N . PRO A 1 122 ? 2.713 -29.749 3.113 1.00 60.78 122 PRO A N 1
ATOM 920 C CA . PRO A 1 122 ? 2.277 -28.700 4.019 1.00 60.78 122 PRO A CA 1
ATOM 921 C C . PRO A 1 122 ? 0.859 -29.029 4.497 1.00 60.78 122 PRO A C 1
ATOM 923 O O . PRO A 1 122 ? -0.110 -28.907 3.751 1.00 60.78 122 PRO A O 1
ATOM 926 N N . SER A 1 123 ? 0.754 -29.428 5.766 1.00 60.75 123 SER A N 1
ATOM 927 C CA . SER A 1 123 ? -0.482 -29.830 6.457 1.00 60.75 123 SER A CA 1
ATOM 928 C C . SER A 1 123 ? -1.565 -28.736 6.442 1.00 60.75 123 SER A C 1
ATOM 930 O O . SER A 1 123 ? -2.749 -28.987 6.653 1.00 60.75 123 SER A O 1
ATOM 932 N N . THR A 1 124 ? -1.188 -27.493 6.125 1.00 64.94 124 THR A N 1
ATOM 933 C CA . THR A 1 124 ? -2.128 -26.382 5.977 1.00 64.94 124 THR A CA 1
ATOM 934 C C . THR A 1 124 ? -2.462 -26.152 4.501 1.00 64.94 124 THR A C 1
ATOM 936 O O . THR A 1 124 ? -1.541 -25.933 3.705 1.00 64.94 124 THR A O 1
ATOM 939 N N . PRO A 1 125 ? -3.752 -26.095 4.106 1.00 61.53 125 PRO A N 1
ATOM 940 C CA . PRO A 1 125 ? -4.113 -25.674 2.759 1.00 61.53 125 PRO A CA 1
ATOM 941 C C . PRO A 1 125 ? -3.485 -24.305 2.495 1.00 61.53 125 PRO A C 1
ATOM 943 O O . PRO A 1 125 ? -3.690 -23.364 3.269 1.00 61.53 125 PRO A O 1
ATOM 946 N N . ARG A 1 126 ? -2.686 -24.191 1.424 1.00 62.34 126 ARG A N 1
ATOM 947 C CA . ARG A 1 126 ? -2.011 -22.937 1.060 1.00 62.34 126 ARG A CA 1
ATOM 948 C C . ARG A 1 126 ? -3.052 -21.822 1.005 1.00 62.34 126 ARG A C 1
ATOM 950 O O . ARG A 1 126 ? -3.884 -21.793 0.095 1.00 62.34 126 ARG A O 1
ATOM 957 N N . ARG A 1 127 ? -3.023 -20.906 1.983 1.00 67.25 127 ARG A N 1
ATOM 958 C CA . ARG A 1 127 ? -3.919 -19.746 1.985 1.00 67.25 127 ARG A CA 1
ATOM 959 C C . ARG A 1 127 ? -3.715 -19.005 0.672 1.00 67.25 127 ARG A C 1
ATOM 961 O O . ARG A 1 127 ? -2.595 -18.656 0.304 1.00 67.25 127 ARG A O 1
ATOM 968 N N . ILE A 1 128 ? -4.810 -18.794 -0.052 1.00 77.00 128 ILE A N 1
ATOM 969 C CA . ILE A 1 128 ? -4.780 -18.051 -1.305 1.00 77.00 128 ILE A CA 1
ATOM 970 C C . ILE A 1 128 ? -4.213 -16.659 -1.006 1.00 77.00 128 ILE A C 1
ATOM 972 O O . ILE A 1 128 ? -4.796 -15.942 -0.192 1.00 77.00 128 ILE A O 1
ATOM 976 N N . SER A 1 129 ? -3.109 -16.284 -1.667 1.00 86.56 129 SER A N 1
ATOM 977 C CA . SER A 1 129 ? -2.516 -14.942 -1.555 1.00 86.56 129 SER A CA 1
ATOM 978 C C . SER A 1 129 ? -3.596 -13.869 -1.704 1.00 86.56 129 SER A C 1
ATOM 980 O O . SER A 1 129 ? -4.416 -13.941 -2.626 1.00 86.56 129 SER A O 1
ATOM 982 N N . ARG A 1 130 ? -3.598 -12.866 -0.820 1.00 88.12 130 ARG A N 1
ATOM 983 C CA . ARG A 1 130 ? -4.581 -11.772 -0.848 1.00 88.12 130 ARG A CA 1
ATOM 984 C C . ARG A 1 130 ? -4.576 -11.026 -2.175 1.00 88.12 130 ARG A C 1
ATOM 986 O O . ARG A 1 130 ? -5.634 -10.662 -2.673 1.00 88.12 130 ARG A O 1
ATOM 993 N N . MET A 1 131 ? -3.418 -10.924 -2.823 1.00 88.88 131 MET A N 1
ATOM 994 C CA . MET A 1 131 ? -3.316 -10.375 -4.173 1.00 88.88 131 MET A CA 1
ATOM 995 C C . MET A 1 131 ? -4.113 -11.197 -5.201 1.00 88.88 131 MET A C 1
ATOM 997 O O . MET A 1 131 ? -4.769 -10.643 -6.080 1.00 88.88 131 MET A O 1
ATOM 1001 N N . ARG A 1 132 ? -4.135 -12.532 -5.081 1.00 88.81 132 ARG A N 1
ATOM 1002 C CA . ARG A 1 132 ? -4.984 -13.385 -5.931 1.00 88.81 132 ARG A CA 1
ATOM 1003 C C . ARG A 1 132 ? -6.469 -13.183 -5.619 1.00 88.81 132 ARG A C 1
ATOM 1005 O O . ARG A 1 132 ? -7.278 -13.224 -6.540 1.00 88.81 132 ARG A O 1
ATOM 1012 N N . GLN A 1 133 ? -6.826 -12.964 -4.354 1.00 88.94 133 GLN A N 1
ATOM 1013 C CA . GLN A 1 133 ? -8.204 -12.655 -3.951 1.00 88.94 133 GLN A CA 1
ATOM 1014 C C . GLN A 1 133 ? -8.660 -11.298 -4.501 1.00 88.94 133 GLN A C 1
ATOM 1016 O O . GLN A 1 133 ? -9.780 -11.191 -4.995 1.00 88.94 133 GLN A O 1
ATOM 1021 N N . LEU A 1 134 ? -7.772 -10.299 -4.503 1.00 89.88 134 LEU A N 1
ATOM 1022 C CA . LEU A 1 134 ? -7.999 -9.004 -5.141 1.00 89.88 134 LEU A CA 1
ATOM 1023 C C . LEU A 1 134 ? -8.216 -9.155 -6.654 1.00 89.88 134 LEU A C 1
ATOM 1025 O O . LEU A 1 134 ? -9.214 -8.679 -7.179 1.00 89.88 134 LEU A O 1
ATOM 1029 N N . ARG A 1 135 ? -7.348 -9.899 -7.355 1.00 88.62 135 ARG A N 1
ATOM 1030 C CA . ARG A 1 135 ? -7.499 -10.161 -8.804 1.00 88.62 135 ARG A CA 1
ATOM 1031 C C . ARG A 1 135 ? -8.786 -10.912 -9.162 1.00 88.62 135 ARG A C 1
ATOM 1033 O O . ARG A 1 135 ? -9.283 -10.768 -10.270 1.00 88.62 135 ARG A O 1
ATOM 1040 N N . ARG A 1 136 ? -9.314 -11.724 -8.242 1.00 89.62 136 ARG A N 1
ATOM 1041 C CA . ARG A 1 136 ? -10.600 -12.429 -8.391 1.00 89.62 136 ARG A CA 1
ATOM 1042 C C . ARG A 1 136 ? -11.812 -11.570 -8.007 1.00 89.62 136 ARG A C 1
ATOM 1044 O O . ARG A 1 136 ? -12.934 -12.042 -8.139 1.00 89.62 136 ARG A O 1
ATOM 1051 N N . GLY A 1 137 ? -11.602 -10.352 -7.502 1.00 88.94 137 GLY A N 1
ATOM 1052 C CA . GLY A 1 137 ? -12.665 -9.462 -7.029 1.00 88.94 137 GLY A CA 1
ATOM 1053 C C . GLY A 1 137 ? -13.284 -9.863 -5.685 1.00 88.94 137 GLY A C 1
ATOM 1054 O O . GLY A 1 137 ? -14.303 -9.297 -5.294 1.00 88.94 137 GLY A O 1
ATOM 1055 N N . THR A 1 138 ? -12.691 -10.830 -4.973 1.00 90.44 138 THR A N 1
ATOM 1056 C CA . THR A 1 138 ? -13.122 -11.221 -3.620 1.00 90.44 138 THR A CA 1
ATOM 1057 C C . THR A 1 138 ? -12.839 -10.104 -2.620 1.00 90.44 138 THR A C 1
ATOM 1059 O O . THR A 1 138 ? -13.689 -9.788 -1.795 1.00 90.44 138 THR A O 1
ATOM 1062 N N . ILE A 1 139 ? -11.659 -9.488 -2.728 1.00 91.44 139 ILE A N 1
ATOM 1063 C CA . ILE A 1 13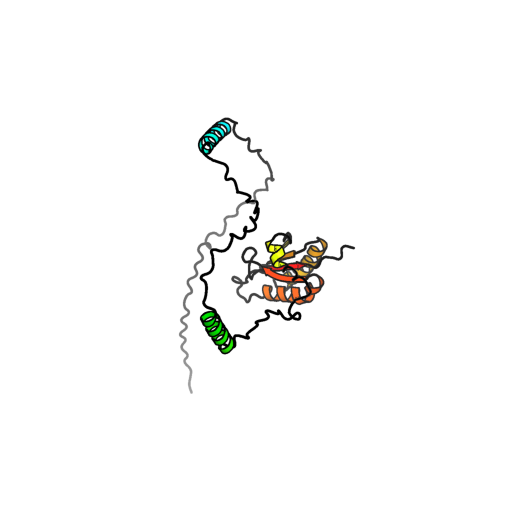9 ? -11.300 -8.271 -1.998 1.00 91.44 139 ILE A CA 1
ATOM 1064 C C . ILE A 1 139 ? -11.564 -7.092 -2.929 1.00 91.44 139 ILE A C 1
ATOM 1066 O O . ILE A 1 139 ? -11.130 -7.116 -4.081 1.00 91.44 139 ILE A O 1
ATOM 1070 N N . ARG A 1 140 ? -12.258 -6.064 -2.437 1.00 90.56 140 ARG A N 1
ATOM 1071 C CA . ARG A 1 140 ? -12.534 -4.834 -3.191 1.00 90.56 140 ARG A CA 1
ATOM 1072 C C . ARG A 1 140 ? -11.713 -3.673 -2.646 1.00 90.56 140 ARG A C 1
ATOM 1074 O O . ARG A 1 140 ? -11.623 -3.500 -1.433 1.00 90.56 140 ARG A O 1
ATOM 1081 N N . LEU A 1 141 ? -11.158 -2.877 -3.555 1.00 92.31 141 LEU A N 1
ATOM 1082 C CA . LEU A 1 141 ? -10.502 -1.606 -3.259 1.00 92.31 141 LEU A CA 1
ATOM 1083 C C . LEU A 1 141 ? -11.516 -0.483 -3.477 1.00 92.31 141 LEU A C 1
ATOM 1085 O O . LEU A 1 141 ? -11.705 -0.038 -4.602 1.00 92.31 141 LEU A O 1
ATOM 1089 N N . ASN A 1 142 ? -12.208 -0.068 -2.415 1.00 92.19 142 ASN A N 1
ATOM 1090 C CA . ASN A 1 142 ? -13.182 1.032 -2.497 1.00 92.19 142 ASN A CA 1
ATOM 1091 C C . ASN A 1 142 ? -12.615 2.365 -1.996 1.00 92.19 142 ASN A C 1
ATOM 1093 O O . ASN A 1 142 ? -13.252 3.403 -2.152 1.00 92.19 142 ASN A O 1
ATOM 1097 N N . LEU A 1 143 ? -11.470 2.320 -1.314 1.00 94.94 143 LEU A N 1
ATOM 1098 C CA . LEU A 1 143 ? -10.851 3.470 -0.679 1.00 94.94 143 LEU A CA 1
ATOM 1099 C C . LEU A 1 143 ? -9.414 3.608 -1.163 1.00 94.94 143 LEU A C 1
ATOM 1101 O O . LEU A 1 143 ? -8.646 2.644 -1.177 1.00 94.94 143 LEU A O 1
ATOM 1105 N N . GLU A 1 144 ? -9.084 4.837 -1.524 1.00 95.50 144 GLU A N 1
ATOM 1106 C CA . GLU A 1 144 ? -7.797 5.244 -2.053 1.00 95.50 144 GLU A CA 1
ATOM 1107 C C . GLU A 1 144 ? -7.386 6.552 -1.383 1.00 95.50 144 GLU A C 1
ATOM 1109 O O . GLU A 1 144 ? -8.240 7.386 -1.061 1.00 95.50 144 GLU A O 1
ATOM 1114 N N . ILE A 1 145 ? -6.089 6.707 -1.152 1.00 96.00 145 ILE A N 1
ATOM 1115 C CA . ILE A 1 145 ? -5.493 7.966 -0.733 1.00 96.00 145 ILE A CA 1
ATOM 1116 C C . ILE A 1 145 ? -4.375 8.337 -1.688 1.00 96.00 145 ILE A C 1
ATOM 1118 O O . ILE A 1 145 ? -3.525 7.509 -2.021 1.00 96.00 145 ILE A O 1
ATOM 1122 N N . ASP A 1 146 ? -4.384 9.601 -2.084 1.00 95.00 146 ASP A N 1
ATOM 1123 C CA . ASP A 1 146 ? -3.372 10.168 -2.943 1.00 95.00 146 ASP A CA 1
ATOM 1124 C C . ASP A 1 146 ? -2.442 11.074 -2.136 1.00 95.00 146 ASP A C 1
ATOM 1126 O O . ASP A 1 146 ? -2.873 12.043 -1.510 1.00 95.00 146 ASP A O 1
ATOM 1130 N N . LEU A 1 147 ? -1.171 10.696 -2.107 1.00 93.44 147 LEU A N 1
ATOM 1131 C CA . LEU A 1 147 ? -0.093 11.353 -1.379 1.00 93.44 147 LEU A CA 1
ATOM 1132 C C . LEU A 1 147 ? 0.886 12.034 -2.341 1.00 93.44 147 LEU A C 1
ATOM 1134 O O . LEU A 1 147 ? 1.939 12.507 -1.904 1.00 93.44 147 LEU A O 1
ATOM 1138 N N . HIS A 1 148 ? 0.592 12.068 -3.648 1.00 87.75 148 HIS A N 1
ATOM 1139 C CA . HIS A 1 148 ? 1.491 12.711 -4.598 1.00 87.75 148 HIS A CA 1
ATOM 1140 C C . HIS A 1 148 ? 1.670 14.192 -4.255 1.00 87.75 148 HIS A C 1
ATOM 1142 O O . HIS A 1 148 ? 0.729 14.903 -3.913 1.00 87.75 148 HIS A O 1
ATOM 1148 N N . GLY A 1 149 ? 2.907 14.672 -4.369 1.00 86.31 149 GLY A N 1
ATOM 1149 C CA . GLY A 1 149 ? 3.222 16.088 -4.170 1.00 86.31 149 GLY A CA 1
ATOM 1150 C C . GLY A 1 149 ? 3.142 16.581 -2.722 1.00 86.31 149 GLY A C 1
ATOM 1151 O O . GLY A 1 149 ? 3.498 17.733 -2.486 1.00 86.31 149 GLY A O 1
ATOM 1152 N N . LEU A 1 150 ? 2.737 15.736 -1.769 1.00 90.00 150 LEU A N 1
ATOM 1153 C CA . LEU A 1 150 ? 2.841 16.041 -0.346 1.00 90.00 150 LEU A CA 1
ATOM 1154 C C . LEU A 1 150 ? 4.298 15.974 0.111 1.00 90.00 150 LEU A C 1
ATOM 1156 O O . LEU A 1 150 ? 5.132 15.266 -0.459 1.00 90.00 150 LEU A O 1
ATOM 1160 N N . THR A 1 151 ? 4.614 16.700 1.174 1.00 89.75 151 THR A N 1
ATOM 1161 C CA . THR A 1 151 ? 5.871 16.489 1.892 1.00 89.75 151 THR A CA 1
ATOM 1162 C C . THR A 1 151 ? 5.837 15.159 2.649 1.00 89.75 151 THR A C 1
ATOM 1164 O O . THR A 1 151 ? 4.777 14.561 2.851 1.00 89.75 151 THR A O 1
ATOM 1167 N N . ARG A 1 152 ? 7.012 14.671 3.073 1.00 90.75 152 ARG A N 1
ATOM 1168 C CA . ARG A 1 152 ? 7.114 13.425 3.850 1.00 90.75 152 ARG A CA 1
ATOM 1169 C C . ARG A 1 152 ? 6.188 13.463 5.066 1.00 90.75 152 ARG A C 1
ATOM 1171 O O . ARG A 1 152 ? 5.419 12.530 5.256 1.00 90.75 152 ARG A O 1
ATOM 1178 N N . ASP A 1 153 ? 6.247 14.536 5.844 1.00 92.56 153 ASP A N 1
ATOM 1179 C CA . ASP A 1 153 ? 5.519 14.638 7.110 1.00 92.56 153 ASP A CA 1
ATOM 1180 C C . ASP A 1 153 ? 4.002 14.707 6.880 1.00 92.56 153 ASP A C 1
ATOM 1182 O O . ASP A 1 153 ? 3.255 13.939 7.482 1.00 92.56 153 ASP A O 1
ATOM 1186 N N . GLU A 1 154 ? 3.550 15.508 5.908 1.00 93.50 154 GLU A N 1
ATOM 1187 C CA . GLU A 1 154 ? 2.133 15.581 5.519 1.00 93.50 154 GLU A CA 1
ATOM 1188 C C . GLU A 1 154 ? 1.587 14.223 5.056 1.00 93.50 154 GLU A C 1
ATOM 1190 O O . GLU A 1 154 ? 0.470 13.840 5.409 1.00 93.50 154 GLU A O 1
ATOM 1195 N N . ALA A 1 155 ? 2.372 13.470 4.279 1.00 94.25 155 ALA A N 1
ATOM 1196 C CA . ALA A 1 155 ? 1.973 12.151 3.807 1.00 94.25 155 ALA A CA 1
ATOM 1197 C C . ALA A 1 155 ? 1.839 11.140 4.958 1.00 94.25 155 ALA A C 1
ATOM 1199 O O . ALA A 1 155 ? 0.908 10.330 4.972 1.00 94.25 155 ALA A O 1
ATOM 1200 N N . LEU A 1 156 ? 2.747 11.191 5.937 1.00 94.75 156 LEU A N 1
ATOM 1201 C CA . LEU A 1 156 ? 2.706 10.329 7.119 1.00 94.75 156 LEU A CA 1
ATOM 1202 C C . LEU A 1 156 ? 1.528 10.675 8.039 1.00 94.75 156 LEU A C 1
ATOM 1204 O O . LEU A 1 156 ? 0.840 9.769 8.518 1.00 94.75 156 LEU A O 1
ATOM 1208 N N . ASP A 1 157 ? 1.237 11.958 8.236 1.00 96.19 157 ASP A N 1
ATOM 1209 C CA . ASP A 1 157 ? 0.077 12.414 9.009 1.00 96.19 157 ASP A CA 1
ATOM 1210 C C . ASP A 1 157 ? -1.241 11.989 8.345 1.00 96.19 157 ASP A C 1
ATOM 1212 O O . ASP A 1 157 ? -2.164 11.483 9.003 1.00 96.19 157 ASP A O 1
ATOM 1216 N N . ALA A 1 158 ? -1.309 12.108 7.017 1.00 96.25 158 ALA A N 1
ATOM 1217 C CA . ALA A 1 158 ? -2.449 11.661 6.231 1.00 96.25 158 ALA A CA 1
ATOM 1218 C C . ALA A 1 158 ? -2.661 10.142 6.356 1.00 96.25 158 ALA A C 1
ATOM 1220 O O . ALA A 1 158 ? -3.785 9.697 6.607 1.00 96.25 158 ALA A O 1
ATOM 1221 N N . LEU A 1 159 ? -1.595 9.338 6.272 1.00 96.00 159 LEU A N 1
ATOM 1222 C CA . 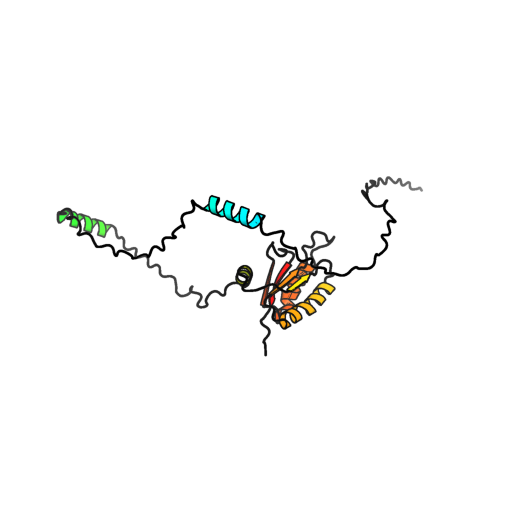LEU A 1 159 ? -1.655 7.883 6.472 1.00 96.00 159 LEU A CA 1
ATOM 1223 C C . LEU A 1 159 ? -2.112 7.493 7.877 1.00 96.00 159 LEU A C 1
ATOM 1225 O O . LEU A 1 159 ? -2.954 6.601 8.028 1.00 96.00 159 LEU A O 1
ATOM 1229 N N . THR A 1 160 ? -1.602 8.195 8.888 1.00 95.88 160 THR A N 1
ATOM 1230 C CA . THR A 1 160 ? -1.933 7.965 10.300 1.00 95.88 160 THR A CA 1
ATOM 1231 C C . THR A 1 160 ? -3.413 8.192 10.580 1.00 95.88 160 THR A C 1
ATOM 1233 O O . THR A 1 160 ? -4.014 7.475 11.378 1.00 95.88 160 THR A O 1
ATOM 1236 N N . SER A 1 161 ? -4.043 9.114 9.856 1.00 95.62 161 SER A N 1
ATOM 1237 C CA . SER A 1 161 ? -5.486 9.345 9.938 1.00 95.62 161 SER A CA 1
ATOM 1238 C C . SER A 1 161 ? -6.291 8.374 9.063 1.00 95.62 161 SER A C 1
ATOM 1240 O O . SER A 1 161 ? -7.345 7.875 9.472 1.00 95.62 161 SER A O 1
ATOM 1242 N N . PHE A 1 162 ? -5.800 8.081 7.857 1.00 96.62 162 PHE A N 1
ATOM 1243 C CA . PHE A 1 162 ? -6.518 7.334 6.827 1.00 96.62 162 PHE A CA 1
ATOM 1244 C C . PHE A 1 162 ? -6.644 5.839 7.128 1.00 96.62 162 PHE A C 1
ATOM 1246 O O . PHE A 1 162 ? -7.743 5.291 7.037 1.00 96.62 162 PHE A O 1
ATOM 1253 N N . ILE A 1 163 ? -5.555 5.168 7.513 1.00 95.38 163 ILE A N 1
ATOM 1254 C CA . ILE A 1 163 ? -5.545 3.707 7.691 1.00 95.38 163 ILE A CA 1
ATOM 1255 C C . ILE A 1 163 ? -6.478 3.256 8.827 1.00 95.38 163 ILE A C 1
ATOM 1257 O O . ILE A 1 163 ? -7.321 2.381 8.587 1.00 95.38 163 ILE A O 1
ATOM 1261 N N . PRO A 1 164 ? -6.447 3.867 10.029 1.00 93.94 164 PRO A N 1
ATOM 1262 C CA . PRO A 1 164 ? -7.409 3.538 11.076 1.00 93.94 164 PRO A CA 1
ATOM 1263 C C . PRO A 1 164 ? -8.849 3.864 10.665 1.00 93.94 164 PRO A C 1
ATOM 1265 O O . PRO A 1 164 ? -9.771 3.114 10.987 1.00 93.94 164 PRO A O 1
ATOM 1268 N N . ALA A 1 165 ? -9.071 4.957 9.925 1.00 94.25 165 ALA A N 1
ATOM 1269 C CA . ALA A 1 165 ? -10.398 5.304 9.421 1.00 94.25 165 ALA A CA 1
ATOM 1270 C C . ALA A 1 165 ? -10.925 4.270 8.415 1.00 94.25 165 ALA A C 1
ATOM 1272 O O . ALA A 1 165 ? -12.100 3.908 8.477 1.00 94.25 165 ALA A O 1
ATOM 1273 N N . ALA A 1 166 ? -10.076 3.755 7.527 1.00 94.50 166 ALA A N 1
ATOM 1274 C CA . ALA A 1 166 ? -10.432 2.701 6.584 1.00 94.50 166 ALA A CA 1
ATOM 1275 C C . ALA A 1 166 ? -10.739 1.372 7.292 1.00 94.50 166 ALA A C 1
ATOM 1277 O O . ALA A 1 166 ? -11.707 0.700 6.931 1.00 94.50 166 ALA A O 1
ATOM 1278 N N . CYS A 1 167 ? -9.986 1.041 8.346 1.00 93.31 167 CYS A N 1
ATOM 1279 C CA . CYS A 1 167 ? -10.254 -0.128 9.182 1.00 93.31 167 CYS A CA 1
ATOM 1280 C C . CYS A 1 167 ? -11.616 -0.011 9.891 1.00 93.31 167 CYS A C 1
ATOM 1282 O O . CYS A 1 167 ? -12.438 -0.921 9.804 1.00 93.31 167 CYS A O 1
ATOM 1284 N N . ARG A 1 168 ? -11.924 1.153 10.488 1.00 92.25 168 ARG A N 1
ATOM 1285 C CA . ARG A 1 168 ? -13.241 1.430 11.101 1.00 92.25 168 ARG A CA 1
ATOM 1286 C C . ARG A 1 168 ? -14.401 1.360 10.105 1.00 92.25 168 ARG A C 1
ATOM 1288 O O . ARG A 1 168 ? -15.513 1.017 10.485 1.00 92.25 168 ARG A O 1
ATOM 1295 N N . ARG A 1 169 ? -14.152 1.664 8.829 1.00 91.94 169 ARG A N 1
ATOM 1296 C CA . ARG A 1 169 ? -15.126 1.528 7.730 1.00 91.94 169 ARG A CA 1
ATOM 1297 C C . ARG A 1 169 ? -15.263 0.090 7.211 1.00 91.94 169 ARG A C 1
ATOM 1299 O O . ARG A 1 169 ? -15.938 -0.114 6.204 1.00 91.94 169 ARG A O 1
ATOM 1306 N N . GLY A 1 170 ? -14.602 -0.884 7.837 1.00 91.69 170 GLY A N 1
ATOM 1307 C CA . GLY A 1 170 ? -14.675 -2.295 7.460 1.00 91.69 170 GLY A CA 1
ATOM 1308 C C . GLY A 1 170 ? -14.049 -2.612 6.102 1.00 91.69 170 GLY A C 1
ATOM 1309 O O . GLY A 1 170 ? -14.429 -3.597 5.469 1.00 91.69 170 GLY A O 1
ATOM 1310 N N . GLN A 1 171 ? -13.120 -1.783 5.610 1.00 93.56 171 GLN A N 1
ATOM 1311 C CA . GLN A 1 171 ? -12.439 -2.085 4.354 1.00 93.56 171 GLN A CA 1
ATOM 1312 C C . GLN A 1 171 ? -11.445 -3.229 4.532 1.00 93.56 171 GLN A C 1
ATOM 1314 O O . GLN A 1 171 ? -10.714 -3.295 5.515 1.00 93.56 171 GLN A O 1
ATOM 1319 N N . GLN A 1 172 ? -11.390 -4.112 3.539 1.00 93.88 172 GLN A N 1
ATOM 1320 C CA . GLN A 1 172 ? -10.441 -5.227 3.520 1.00 93.88 172 GLN A CA 1
ATOM 1321 C C . GLN A 1 172 ? -9.087 -4.820 2.931 1.00 93.88 172 GLN A C 1
ATOM 1323 O O . GLN A 1 172 ? -8.046 -5.347 3.326 1.00 93.88 172 GLN A O 1
ATOM 1328 N N . ALA A 1 173 ? -9.096 -3.891 1.977 1.00 95.38 173 ALA A N 1
ATOM 1329 C CA . ALA A 1 173 ? -7.896 -3.343 1.373 1.00 95.38 173 ALA A CA 1
ATOM 1330 C C . ALA A 1 173 ? -8.117 -1.892 0.944 1.00 95.38 173 ALA A C 1
ATOM 1332 O O . ALA A 1 173 ? -9.246 -1.482 0.664 1.00 95.38 173 ALA A O 1
ATOM 1333 N N . VAL A 1 174 ? -7.022 -1.143 0.868 1.00 96.62 174 VAL A N 1
ATOM 1334 C CA . VAL A 1 174 ? -6.979 0.236 0.377 1.00 96.62 174 VAL A CA 1
ATOM 1335 C C . VAL A 1 174 ? -5.801 0.434 -0.565 1.00 96.62 174 VAL A C 1
ATOM 1337 O O . VAL A 1 174 ? -4.805 -0.289 -0.486 1.00 96.62 174 VAL A O 1
ATOM 1340 N N . LEU A 1 175 ? -5.930 1.407 -1.462 1.00 96.94 175 LEU A N 1
ATOM 1341 C CA . LEU A 1 175 ? -4.860 1.822 -2.360 1.00 96.94 175 LEU A CA 1
ATOM 1342 C C . LEU A 1 175 ? -4.193 3.089 -1.810 1.00 96.94 175 LEU A C 1
ATOM 1344 O O . LEU A 1 175 ? -4.866 4.045 -1.439 1.00 96.94 175 LEU A O 1
ATOM 1348 N N . VAL A 1 176 ? -2.868 3.086 -1.734 1.00 96.75 176 VAL A N 1
ATOM 1349 C CA . VAL A 1 176 ? -2.069 4.237 -1.302 1.00 96.75 176 VAL A CA 1
ATOM 1350 C C . VAL A 1 176 ? -1.195 4.658 -2.469 1.00 96.75 176 VAL A C 1
ATOM 1352 O O . VAL A 1 176 ? -0.305 3.907 -2.865 1.00 96.75 176 VAL A O 1
ATOM 1355 N N . ILE A 1 177 ? -1.430 5.842 -3.020 1.00 95.25 177 ILE A N 1
ATOM 1356 C CA . ILE A 1 177 ? -0.670 6.379 -4.148 1.00 95.25 177 ILE A CA 1
ATOM 1357 C C . ILE A 1 177 ? 0.361 7.364 -3.609 1.00 95.25 177 ILE A C 1
ATOM 1359 O O . ILE A 1 177 ? 0.006 8.419 -3.108 1.00 95.25 177 ILE A O 1
ATOM 1363 N N . ALA A 1 178 ? 1.646 7.027 -3.699 1.00 91.69 178 ALA A N 1
ATOM 1364 C CA . ALA A 1 178 ? 2.742 7.929 -3.322 1.00 91.69 178 ALA A CA 1
ATOM 1365 C C . ALA A 1 178 ? 3.292 8.706 -4.532 1.00 91.69 178 ALA A C 1
ATOM 1367 O O . ALA A 1 178 ? 3.885 9.775 -4.392 1.00 91.69 178 ALA A O 1
ATOM 1368 N N . GLY A 1 179 ? 3.086 8.165 -5.735 1.00 87.31 179 GLY A N 1
ATOM 1369 C CA . GLY A 1 179 ? 3.702 8.644 -6.962 1.00 87.31 179 GLY A CA 1
ATOM 1370 C C . GLY A 1 179 ? 5.116 8.088 -7.155 1.00 87.31 179 GLY A C 1
ATOM 1371 O O . GLY A 1 179 ? 5.789 7.659 -6.223 1.00 87.31 179 GLY A O 1
ATOM 1372 N N . LYS A 1 180 ? 5.578 8.083 -8.409 1.00 80.12 180 LYS A N 1
ATOM 1373 C CA . LYS A 1 180 ? 6.875 7.504 -8.809 1.00 80.12 180 LYS A CA 1
ATOM 1374 C C . LYS A 1 180 ? 8.080 8.437 -8.592 1.00 80.12 180 LYS A C 1
ATOM 1376 O O . LYS A 1 180 ? 9.205 8.043 -8.868 1.00 80.12 180 LYS A O 1
ATOM 1381 N N . GLY A 1 181 ? 7.861 9.697 -8.205 1.00 75.50 181 GLY A N 1
ATOM 1382 C CA . GLY A 1 181 ? 8.937 10.689 -8.028 1.00 75.50 181 GLY A CA 1
ATOM 1383 C C . GLY A 1 181 ? 9.681 11.113 -9.309 1.00 75.50 181 GLY A C 1
ATOM 1384 O O . GLY A 1 181 ? 10.647 11.857 -9.233 1.00 75.50 181 GLY A O 1
ATOM 1385 N N . VAL A 1 182 ? 9.237 10.695 -10.504 1.00 66.81 182 VAL A N 1
ATOM 1386 C CA . VAL A 1 182 ? 9.977 10.907 -11.776 1.00 66.81 182 VAL A CA 1
ATOM 1387 C C . VAL A 1 182 ? 10.074 12.382 -12.202 1.00 66.81 182 VAL A C 1
ATOM 1389 O O . VAL A 1 182 ? 10.918 12.734 -13.017 1.00 66.81 182 VAL A O 1
ATOM 1392 N N . HIS A 1 183 ? 9.208 13.249 -11.669 1.00 60.91 183 HIS A N 1
ATOM 1393 C CA . HIS A 1 183 ? 9.166 14.683 -11.993 1.00 60.91 183 HIS A CA 1
ATOM 1394 C C . HIS A 1 183 ? 9.561 15.587 -10.817 1.00 60.91 183 HIS A C 1
ATOM 1396 O O . HIS A 1 183 ? 9.553 16.810 -10.961 1.00 60.91 183 HIS A O 1
ATOM 1402 N N . SER A 1 184 ? 9.897 15.021 -9.655 1.00 63.88 184 SER A N 1
ATOM 1403 C CA . SER A 1 184 ? 10.436 15.808 -8.549 1.00 63.88 184 SER A CA 1
ATOM 1404 C C . SER A 1 184 ? 11.944 15.988 -8.738 1.00 63.88 184 SER A C 1
ATOM 1406 O O . SER A 1 184 ? 12.627 15.020 -9.058 1.00 63.88 184 SER A O 1
ATOM 1408 N N . PRO A 1 185 ? 12.503 17.189 -8.511 1.00 59.78 185 PRO A N 1
ATOM 1409 C CA . PRO A 1 185 ? 13.940 17.456 -8.642 1.00 59.78 185 PRO A CA 1
ATOM 1410 C C . PRO A 1 185 ? 14.822 16.763 -7.576 1.00 59.78 185 PRO A C 1
ATOM 1412 O O . PRO A 1 185 ? 15.981 17.133 -7.417 1.00 59.78 185 PRO A O 1
ATOM 1415 N N . GLY A 1 186 ? 14.294 15.776 -6.844 1.00 65.31 186 GLY A N 1
ATOM 1416 C CA . GLY A 1 186 ? 14.977 15.036 -5.782 1.00 65.31 186 GLY A CA 1
ATOM 1417 C C . GLY A 1 186 ? 14.628 13.545 -5.793 1.00 65.31 186 GLY A C 1
ATOM 1418 O O . GLY A 1 186 ? 13.827 13.092 -6.611 1.00 65.31 186 GLY A O 1
ATOM 1419 N N . GLU A 1 187 ? 15.244 12.787 -4.884 1.00 66.88 187 GLU A N 1
ATOM 1420 C CA . GLU A 1 187 ? 15.014 11.345 -4.729 1.00 66.88 187 GLU A CA 1
ATOM 1421 C C . GLU A 1 187 ? 13.546 11.027 -4.376 1.00 66.88 187 GLU A C 1
ATOM 1423 O O . GLU A 1 187 ? 12.867 11.850 -3.755 1.00 66.88 187 GLU A O 1
ATOM 1428 N N . PRO A 1 188 ? 13.026 9.838 -4.736 1.00 73.44 188 PRO A N 1
ATOM 1429 C CA . PRO A 1 188 ? 11.675 9.404 -4.379 1.00 73.44 188 PRO A CA 1
ATOM 1430 C C . PRO A 1 188 ? 11.570 9.084 -2.874 1.00 73.44 188 PRO A C 1
ATOM 1432 O O . PRO A 1 188 ? 11.503 7.929 -2.459 1.00 73.44 188 PRO A O 1
ATOM 1435 N N . VAL A 1 189 ? 11.545 10.121 -2.034 1.00 83.25 189 VAL A N 1
ATOM 1436 C CA . VAL A 1 189 ? 11.549 9.984 -0.565 1.00 83.25 189 VAL A CA 1
ATOM 1437 C C . VAL A 1 189 ? 10.213 9.449 -0.036 1.00 83.25 189 VAL A C 1
ATOM 1439 O O . VAL A 1 189 ? 10.180 8.706 0.945 1.00 83.25 189 VAL A O 1
ATOM 1442 N N . LEU A 1 190 ? 9.104 9.796 -0.698 1.00 88.38 190 LEU A N 1
ATOM 1443 C CA . LEU A 1 190 ? 7.753 9.427 -0.263 1.00 88.38 190 LEU A CA 1
ATOM 1444 C C . LEU A 1 190 ? 7.531 7.916 -0.288 1.00 88.38 190 LEU A C 1
ATOM 1446 O O . LEU A 1 190 ? 7.032 7.362 0.684 1.00 88.38 190 LEU A O 1
ATOM 1450 N N . GLN A 1 191 ? 7.934 7.231 -1.360 1.00 89.06 191 GLN A N 1
ATOM 1451 C CA . GLN A 1 191 ? 7.705 5.792 -1.494 1.00 89.06 191 GLN A CA 1
ATOM 1452 C C . GLN A 1 191 ? 8.375 5.004 -0.355 1.00 89.06 191 GLN A C 1
ATOM 1454 O O . GLN A 1 191 ? 7.737 4.155 0.270 1.00 89.06 191 GLN A O 1
ATOM 1459 N N . GLY A 1 192 ? 9.635 5.331 -0.049 1.00 90.75 192 GLY A N 1
ATOM 1460 C CA . GLY A 1 192 ? 10.373 4.722 1.057 1.00 90.75 192 GLY A CA 1
ATOM 1461 C C . GLY A 1 192 ? 9.749 5.032 2.418 1.00 90.75 192 GLY A C 1
ATOM 1462 O O . GLY A 1 192 ? 9.541 4.120 3.215 1.00 90.75 192 GLY A O 1
ATOM 1463 N N . ALA A 1 193 ? 9.374 6.292 2.659 1.00 92.06 193 ALA A N 1
ATOM 1464 C CA . ALA A 1 193 ? 8.745 6.706 3.913 1.00 92.06 193 ALA A CA 1
ATOM 1465 C C . ALA A 1 193 ? 7.385 6.027 4.149 1.00 92.06 193 ALA A C 1
ATOM 1467 O O . ALA A 1 193 ? 7.090 5.608 5.266 1.00 92.06 193 ALA A O 1
ATOM 1468 N N . VAL A 1 194 ? 6.570 5.874 3.101 1.00 94.19 194 VAL A N 1
ATOM 1469 C CA . VAL A 1 194 ? 5.280 5.174 3.166 1.00 94.19 194 VAL A CA 1
ATOM 1470 C C . VAL A 1 194 ? 5.486 3.693 3.487 1.00 94.19 194 VAL A C 1
ATOM 1472 O O . VAL A 1 194 ? 4.809 3.160 4.365 1.00 94.19 194 VAL A O 1
ATOM 1475 N N . ALA A 1 195 ? 6.433 3.027 2.820 1.00 93.62 195 ALA A N 1
ATOM 1476 C CA . ALA A 1 195 ? 6.738 1.621 3.079 1.00 93.62 195 ALA A CA 1
ATOM 1477 C C . ALA A 1 195 ? 7.258 1.399 4.512 1.00 93.62 195 ALA A C 1
ATOM 1479 O O . ALA A 1 195 ? 6.818 0.471 5.193 1.00 93.62 195 ALA A O 1
ATOM 1480 N N . GLU A 1 196 ? 8.144 2.275 4.988 1.00 94.88 196 GLU A N 1
ATOM 1481 C CA . GLU A 1 196 ? 8.654 2.265 6.362 1.00 94.88 196 GLU A CA 1
ATOM 1482 C C . GLU A 1 196 ? 7.519 2.448 7.379 1.00 94.88 196 GLU A C 1
ATOM 1484 O O . GLU A 1 196 ? 7.403 1.681 8.337 1.00 94.88 196 GLU A O 1
ATOM 1489 N N . TRP A 1 197 ? 6.630 3.417 7.149 1.00 95.75 197 TRP A N 1
ATOM 1490 C CA . TRP A 1 197 ? 5.495 3.672 8.031 1.00 95.75 197 TRP A CA 1
ATOM 1491 C C . TRP A 1 197 ? 4.523 2.489 8.077 1.00 95.75 197 TRP A C 1
ATOM 1493 O O . TRP A 1 197 ? 4.105 2.090 9.164 1.00 95.75 197 TRP A O 1
ATOM 1503 N N . LEU A 1 198 ? 4.206 1.875 6.929 1.00 95.12 198 LEU A N 1
ATOM 1504 C CA . LEU A 1 198 ? 3.346 0.687 6.852 1.00 95.12 198 LEU A CA 1
ATOM 1505 C C . LEU A 1 198 ? 3.953 -0.521 7.585 1.00 95.12 198 LEU A C 1
ATOM 1507 O O . LEU A 1 198 ? 3.215 -1.301 8.189 1.00 95.12 198 LEU A O 1
ATOM 1511 N N . GLY A 1 199 ? 5.281 -0.672 7.545 1.00 94.50 199 GLY A N 1
ATOM 1512 C CA . GLY A 1 199 ? 6.010 -1.740 8.232 1.00 94.50 199 GLY A CA 1
ATOM 1513 C C . GLY A 1 199 ? 6.152 -1.537 9.744 1.00 94.50 199 GLY A C 1
ATOM 1514 O O . GLY A 1 199 ? 6.158 -2.521 10.486 1.00 94.50 199 GLY A O 1
ATOM 1515 N N . ASN A 1 200 ? 6.223 -0.282 10.194 1.00 94.75 200 ASN A N 1
ATOM 1516 C CA . ASN A 1 200 ? 6.442 0.087 11.591 1.00 94.75 200 ASN A CA 1
ATOM 1517 C C . ASN A 1 200 ? 5.126 0.499 12.269 1.00 94.75 200 ASN A C 1
ATOM 1519 O O . ASN A 1 200 ? 4.425 -0.342 12.835 1.00 94.75 200 ASN A O 1
ATOM 1523 N N . THR A 1 201 ? 4.763 1.780 12.191 1.00 93.81 201 THR A N 1
ATOM 1524 C CA . THR A 1 201 ? 3.596 2.364 12.873 1.00 93.81 201 THR A CA 1
ATOM 1525 C C . THR A 1 201 ? 2.273 1.757 12.400 1.00 93.81 201 THR A C 1
ATOM 1527 O O . THR A 1 201 ? 1.390 1.459 13.201 1.00 93.81 201 THR A O 1
ATOM 1530 N N . GLY A 1 202 ? 2.137 1.500 11.098 1.00 90.88 202 GLY A N 1
ATOM 1531 C CA . GLY A 1 202 ? 0.938 0.924 10.491 1.00 90.88 202 GLY A CA 1
ATOM 1532 C C . GLY A 1 202 ? 0.736 -0.568 10.775 1.00 90.88 202 GLY A C 1
ATOM 1533 O O . GLY A 1 202 ? -0.347 -1.095 10.509 1.00 90.88 202 GLY A O 1
ATOM 1534 N N . ARG A 1 203 ? 1.729 -1.266 11.345 1.00 93.75 203 ARG A N 1
ATOM 1535 C CA . ARG A 1 203 ? 1.713 -2.728 11.527 1.00 93.75 203 ARG A CA 1
ATOM 1536 C C . ARG A 1 203 ? 0.576 -3.215 12.422 1.00 93.75 203 ARG A C 1
ATOM 1538 O O . ARG A 1 203 ? 0.140 -4.360 12.301 1.00 93.75 203 ARG A O 1
ATOM 1545 N N . GLU A 1 204 ? 0.072 -2.366 13.312 1.00 92.69 204 GLU A N 1
ATOM 1546 C CA . GLU A 1 204 ? -1.092 -2.676 14.145 1.00 92.69 204 GLU A CA 1
ATOM 1547 C C . GLU A 1 204 ? -2.364 -2.866 13.309 1.00 92.69 204 GLU A C 1
ATOM 1549 O O . GLU A 1 204 ? -3.125 -3.790 13.581 1.00 92.69 204 GLU A O 1
ATOM 1554 N N . TRP A 1 205 ? -2.533 -2.078 12.244 1.00 94.19 205 TRP A N 1
ATOM 1555 C CA . TRP A 1 205 ? -3.739 -2.014 11.409 1.00 94.19 205 TRP A CA 1
ATOM 1556 C C . TRP A 1 205 ? -3.611 -2.787 10.095 1.00 94.19 205 TRP A C 1
ATOM 1558 O O . TRP A 1 205 ? -4.612 -3.186 9.502 1.00 94.19 205 TRP A O 1
ATOM 1568 N N . VAL A 1 206 ? -2.382 -3.004 9.631 1.00 94.81 206 VAL A N 1
ATOM 1569 C CA . VAL A 1 206 ? -2.068 -3.628 8.345 1.00 94.81 206 VAL A CA 1
ATOM 1570 C C . VAL A 1 206 ? -1.709 -5.097 8.548 1.00 94.81 206 VAL A C 1
ATOM 1572 O O . VAL A 1 206 ? -0.997 -5.467 9.482 1.00 94.81 206 VAL A O 1
ATOM 1575 N N . THR A 1 207 ? -2.214 -5.960 7.667 1.00 93.06 207 THR A N 1
ATOM 1576 C CA . THR A 1 207 ? -1.811 -7.371 7.626 1.00 93.06 207 THR A CA 1
ATOM 1577 C C . THR A 1 207 ? -0.656 -7.599 6.660 1.00 93.06 207 THR A C 1
ATOM 1579 O O . THR A 1 207 ? 0.254 -8.364 6.956 1.00 93.06 207 THR A O 1
ATOM 1582 N N . GLU A 1 208 ? -0.726 -6.980 5.485 1.00 93.06 208 GLU A N 1
ATOM 1583 C CA . GLU A 1 208 ? 0.222 -7.159 4.386 1.00 93.06 208 GLU A CA 1
ATOM 1584 C C . GLU A 1 208 ? 0.111 -5.951 3.454 1.00 93.06 208 GLU A C 1
ATOM 1586 O O . GLU A 1 208 ? -0.986 -5.426 3.263 1.00 93.06 208 GLU A O 1
ATOM 1591 N N . PHE A 1 209 ? 1.214 -5.522 2.850 1.00 94.44 209 PHE A N 1
ATOM 1592 C CA . PHE A 1 209 ? 1.201 -4.531 1.779 1.00 94.44 209 PHE A CA 1
ATOM 1593 C C . PHE A 1 209 ? 2.097 -5.003 0.637 1.00 94.44 209 PHE A C 1
ATOM 1595 O O . PHE A 1 209 ? 3.110 -5.664 0.858 1.00 94.44 209 PHE A O 1
ATOM 1602 N N . VAL A 1 210 ? 1.693 -4.700 -0.591 1.00 93.94 210 VAL A N 1
ATOM 1603 C CA . VAL A 1 210 ? 2.374 -5.132 -1.817 1.00 93.94 210 VAL A CA 1
ATOM 1604 C C . VAL A 1 210 ? 2.345 -3.966 -2.806 1.00 93.94 210 VAL A C 1
ATOM 1606 O O . VAL A 1 210 ? 1.358 -3.223 -2.806 1.00 93.94 210 VAL A O 1
ATOM 1609 N N . PRO A 1 211 ? 3.374 -3.782 -3.654 1.00 93.75 211 PRO A N 1
ATOM 1610 C CA . PRO A 1 211 ? 3.293 -2.847 -4.770 1.00 93.75 211 P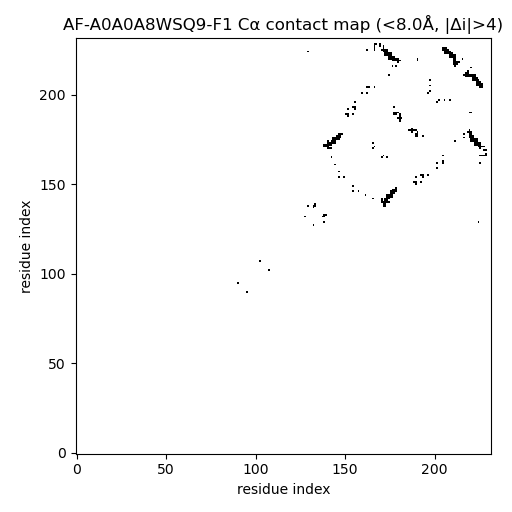RO A CA 1
ATOM 1611 C C . PRO A 1 211 ? 2.014 -3.062 -5.584 1.00 93.75 211 PRO A C 1
ATOM 1613 O O . PRO A 1 211 ? 1.568 -4.199 -5.792 1.00 93.75 211 PRO A O 1
ATOM 1616 N N . ALA A 1 212 ? 1.390 -1.967 -6.003 1.00 94.19 212 ALA A N 1
ATOM 1617 C CA . ALA A 1 212 ? 0.170 -2.039 -6.779 1.00 94.19 212 ALA A CA 1
ATOM 1618 C C . ALA A 1 212 ? 0.448 -2.648 -8.166 1.00 94.19 212 ALA A C 1
ATOM 1620 O O . ALA A 1 212 ? 1.540 -2.500 -8.714 1.00 94.19 212 ALA A O 1
ATOM 1621 N N . PRO A 1 213 ? -0.531 -3.336 -8.777 1.00 92.25 213 PRO A N 1
ATOM 1622 C CA . PRO A 1 213 ? -0.453 -3.713 -10.184 1.00 92.25 213 PRO A CA 1
ATOM 1623 C C . PRO A 1 213 ? -0.264 -2.486 -11.086 1.00 92.25 213 PRO A C 1
ATOM 1625 O O . PRO A 1 213 ? -0.681 -1.382 -10.736 1.00 92.25 213 PRO A O 1
ATOM 1628 N N . GLU A 1 214 ? 0.274 -2.686 -12.291 1.00 91.62 214 GLU A N 1
ATOM 1629 C CA . GLU A 1 214 ? 0.453 -1.606 -13.277 1.00 91.62 214 GLU A CA 1
ATOM 1630 C C . GLU A 1 214 ? -0.848 -0.846 -13.577 1.00 91.62 214 GLU A C 1
ATOM 1632 O O . GLU A 1 214 ? -0.828 0.369 -13.752 1.00 91.62 214 GLU A O 1
ATOM 1637 N N . SER A 1 215 ? -1.995 -1.534 -13.535 1.00 91.06 215 SER A N 1
ATOM 1638 C CA . SER A 1 215 ? -3.322 -0.935 -13.719 1.00 91.06 215 SER A CA 1
ATOM 1639 C C . SER A 1 215 ? -3.749 0.032 -12.604 1.00 91.06 215 SER A C 1
ATOM 1641 O O . SER A 1 215 ? -4.739 0.733 -12.771 1.00 91.06 215 SER A O 1
ATOM 1643 N N . MET A 1 216 ? -3.057 0.037 -11.460 1.00 89.50 216 MET A N 1
ATOM 1644 C CA . MET A 1 216 ? -3.378 0.825 -10.258 1.00 89.50 216 MET A CA 1
ATOM 1645 C C . MET A 1 216 ? -2.176 1.649 -9.761 1.00 89.50 216 MET A C 1
ATOM 1647 O O . MET A 1 216 ? -2.059 1.927 -8.573 1.00 89.50 216 MET A O 1
ATOM 1651 N N . GLY A 1 217 ? -1.257 2.021 -10.659 1.00 87.19 217 GLY A N 1
ATOM 1652 C CA . GLY A 1 217 ? -0.124 2.903 -10.344 1.00 87.19 217 GLY A CA 1
ATOM 1653 C C . GLY A 1 217 ? 1.243 2.215 -10.261 1.00 87.19 217 GLY A C 1
ATOM 1654 O O . GLY A 1 217 ? 2.266 2.907 -10.224 1.00 87.19 217 GLY A O 1
ATOM 1655 N N . GLY A 1 218 ? 1.291 0.878 -10.324 1.00 89.94 218 GLY A N 1
ATOM 1656 C CA . GLY A 1 218 ? 2.540 0.112 -10.332 1.00 89.94 218 GLY A CA 1
ATOM 1657 C C . GLY A 1 218 ? 3.403 0.408 -9.104 1.00 89.94 218 GLY A C 1
ATOM 1658 O O . GLY A 1 218 ? 2.896 0.571 -7.997 1.00 89.94 218 GLY A O 1
ATOM 1659 N N . ASP A 1 219 ? 4.703 0.585 -9.332 1.00 87.81 219 ASP A N 1
ATOM 1660 C CA . ASP A 1 219 ? 5.678 0.897 -8.279 1.00 87.81 219 ASP A CA 1
ATOM 1661 C C . ASP A 1 219 ? 5.392 2.204 -7.519 1.00 87.81 219 ASP A C 1
ATOM 1663 O O . ASP A 1 219 ? 5.888 2.390 -6.415 1.00 87.81 219 ASP A O 1
ATOM 1667 N N . GLY A 1 220 ? 4.586 3.116 -8.074 1.00 90.75 220 GLY A N 1
ATOM 1668 C CA . GLY A 1 220 ? 4.229 4.379 -7.417 1.00 90.75 220 GLY A CA 1
ATOM 1669 C C . GLY A 1 220 ? 3.089 4.264 -6.403 1.00 90.75 220 GLY A C 1
ATOM 1670 O O . GLY A 1 220 ? 2.676 5.281 -5.841 1.00 90.75 220 GLY A O 1
ATOM 1671 N N . ALA A 1 221 ? 2.539 3.068 -6.201 1.00 94.56 221 ALA A N 1
ATOM 1672 C CA . ALA A 1 221 ? 1.417 2.841 -5.309 1.00 94.56 221 ALA A CA 1
ATOM 1673 C C . ALA A 1 221 ? 1.542 1.505 -4.566 1.00 94.56 221 ALA A C 1
ATOM 1675 O O . ALA A 1 221 ? 2.201 0.567 -5.014 1.00 94.56 221 ALA A O 1
ATOM 1676 N N . TYR A 1 222 ? 0.8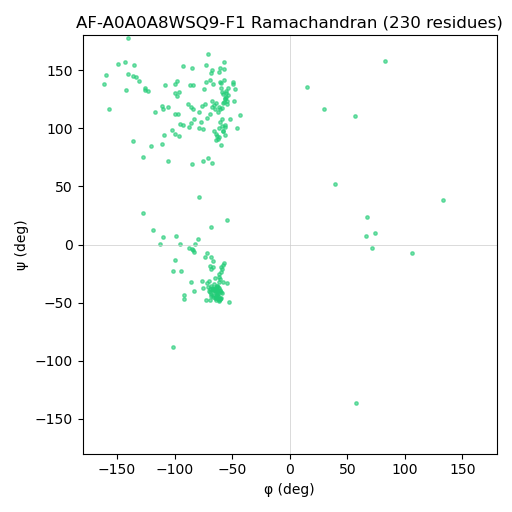63 1.411 -3.427 1.00 95.75 222 TYR A N 1
ATOM 1677 C CA . TYR A 1 222 ? 0.794 0.212 -2.605 1.00 95.75 222 TYR A CA 1
ATOM 1678 C C . TYR A 1 222 ? -0.651 -0.212 -2.397 1.00 95.75 222 TYR A C 1
ATOM 1680 O O . TYR A 1 222 ? -1.506 0.579 -2.002 1.00 95.75 222 TYR A O 1
ATOM 1688 N N . VAL A 1 223 ? -0.906 -1.499 -2.603 1.00 96.50 223 VAL A N 1
ATOM 1689 C CA . VAL A 1 223 ? -2.119 -2.150 -2.121 1.00 96.50 223 VAL A CA 1
ATOM 1690 C C . VAL A 1 223 ? -1.862 -2.583 -0.686 1.00 96.50 223 VAL A C 1
ATOM 1692 O O . VAL A 1 223 ? -0.988 -3.412 -0.426 1.00 96.50 223 VAL A O 1
ATOM 1695 N N . VAL A 1 224 ? -2.642 -2.038 0.241 1.00 96.25 224 VAL A N 1
ATOM 1696 C CA . VAL A 1 224 ? -2.517 -2.291 1.676 1.00 96.25 224 VAL A CA 1
ATOM 1697 C C . VAL A 1 224 ? -3.714 -3.111 2.138 1.00 96.25 224 VAL A C 1
ATOM 1699 O O . VAL A 1 224 ? -4.855 -2.659 2.067 1.00 96.25 224 VAL A O 1
ATOM 1702 N N . PHE A 1 225 ? -3.464 -4.325 2.621 1.00 95.56 225 PHE A N 1
ATOM 1703 C CA . PHE A 1 225 ? -4.478 -5.200 3.197 1.00 95.56 225 PHE A CA 1
ATOM 1704 C C . PHE A 1 225 ? -4.624 -4.911 4.684 1.00 95.56 225 PHE A C 1
ATOM 1706 O O . PHE A 1 225 ? -3.675 -5.057 5.459 1.00 95.56 225 PHE A O 1
ATOM 1713 N N . LEU A 1 226 ? -5.828 -4.535 5.090 1.00 94.81 226 LEU A N 1
ATOM 1714 C CA . LEU A 1 226 ? -6.127 -4.170 6.465 1.00 94.81 226 LEU A CA 1
ATOM 1715 C C . LEU A 1 226 ? -6.433 -5.417 7.290 1.00 94.81 226 LEU A C 1
ATOM 1717 O O . LEU A 1 226 ? -6.875 -6.448 6.775 1.00 94.81 226 LEU A O 1
ATOM 1721 N N . LYS A 1 227 ? -6.155 -5.346 8.588 1.00 92.19 227 LYS A N 1
ATOM 1722 C CA . LYS A 1 227 ? -6.635 -6.354 9.526 1.00 92.19 227 LYS A CA 1
ATOM 1723 C C . LYS A 1 227 ? -8.149 -6.228 9.654 1.00 92.19 227 LYS A C 1
ATOM 1725 O O . LYS A 1 227 ? -8.661 -5.109 9.666 1.00 92.19 227 LYS A O 1
ATOM 1730 N N . PRO A 1 228 ? -8.871 -7.354 9.759 1.00 86.06 228 PRO A N 1
ATOM 1731 C CA . PRO A 1 228 ? -10.267 -7.296 10.143 1.00 86.06 228 PRO A CA 1
ATOM 1732 C C . PRO A 1 228 ? -10.317 -6.625 11.514 1.00 86.06 228 PRO A C 1
ATOM 1734 O O . PRO A 1 228 ? -9.723 -7.131 12.468 1.00 86.06 228 PRO A O 1
ATOM 1737 N N . GLY A 1 229 ? -10.966 -5.462 11.600 1.00 75.69 229 GLY A N 1
ATOM 1738 C CA . GLY A 1 229 ? -11.295 -4.894 12.898 1.00 75.69 229 GLY A CA 1
ATOM 1739 C C . GLY A 1 229 ? -12.045 -5.966 13.678 1.00 75.69 229 GLY A C 1
ATOM 1740 O O . GLY A 1 229 ? -12.904 -6.639 13.102 1.00 75.69 229 GLY A O 1
ATOM 1741 N N . SER A 1 230 ? -11.698 -6.179 14.948 1.00 59.41 230 SER A N 1
ATOM 1742 C CA . SER A 1 230 ? -12.565 -6.949 15.832 1.00 59.41 230 SER A CA 1
ATOM 1743 C C . SER A 1 230 ? -13.867 -6.162 15.924 1.00 59.41 230 SER A C 1
ATOM 1745 O O . SER A 1 230 ? -13.983 -5.219 16.704 1.00 59.41 230 SER A O 1
ATOM 1747 N N . SER A 1 231 ? -14.807 -6.463 15.036 1.00 49.59 231 SER A N 1
ATOM 1748 C CA . SER A 1 231 ? -16.195 -6.077 15.194 1.00 49.59 231 SER A CA 1
ATOM 1749 C C . SER A 1 231 ? -16.630 -6.698 16.517 1.00 49.59 231 SER A C 1
ATOM 1751 O O . SER A 1 231 ? -16.826 -7.913 16.580 1.00 49.59 231 SER A O 1
ATOM 1753 N N . GLY A 1 232 ? -16.599 -5.887 17.574 1.00 38.91 232 GLY A N 1
ATOM 1754 C CA . GLY A 1 232 ? -17.225 -6.204 18.851 1.00 38.91 232 GLY A CA 1
ATOM 1755 C C . GLY A 1 232 ? -18.734 -6.233 18.707 1.00 38.91 232 GLY A C 1
ATOM 1756 O O . GLY A 1 232 ? -19.247 -5.564 17.779 1.00 38.91 232 GLY A O 1
#

Foldseek 3Di:
DDDDDDDDDDDDDDDDDDDPCPPPDDDDDPDDDDDDDDDPPPPPPPDPPVVVVVVVVVCVVCVPDDDDPPPPPPPPPPPDDPDPDDDDPPDDVVVVVVVVVVVVVVPPPDDDDPDDPPVPPPPDDPPDPVVVCVVVVVADAPAEDEQEPPDLVVLLVCCVVPLVVCLVVQHQKYKYFQAPCPPPPDDSPNLVSVVVCCVPVVVVFFDDKDADPPVRRGSRMIITGTDNDPPD

pLDDT: mean 74.89, std 16.98, range [38.91, 96.94]

Radius of gyration: 38.77 Å; Cα contacts (8 Å, |Δi|>4): 166; chains: 1; bounding box: 101×121×60 Å

Mean predicted aligned error: 21.68 Å

Nearest PDB structures (foldseek):
  2zqe-assembly1_A  TM=9.256E-01  e=4.143E-07  Thermus thermophilus HB8
  7qgr-assembly1_v  TM=5.082E-01  e=9.916E-07  Escherichia coli

Solvent-accessible surface area (backbone atoms only — not comparable to full-atom values): 15272 Å² total; per-residue (Å²): 140,82,83,88,84,88,85,88,83,88,84,80,82,82,80,86,77,92,65,95,65,75,86,72,80,80,85,80,77,80,85,72,80,88,79,85,86,81,83,80,70,76,79,75,73,81,63,83,60,61,60,54,52,50,52,52,51,50,52,61,73,51,71,79,68,73,82,82,75,77,74,77,69,75,78,72,73,74,72,78,74,80,70,81,75,74,85,73,80,86,71,56,72,64,60,57,48,55,50,52,54,52,56,60,72,62,66,79,85,71,84,82,76,93,70,77,63,77,86,75,59,73,88,60,80,80,75,77,53,66,69,58,35,38,76,69,59,75,43,57,74,87,46,73,48,80,35,56,92,51,53,66,66,59,38,51,54,49,46,66,56,46,55,61,51,42,31,76,68,69,38,53,30,33,38,42,33,39,44,70,39,85,85,49,102,53,79,58,58,47,50,56,52,52,53,50,38,48,67,56,79,36,41,86,54,38,70,51,73,44,70,23,55,74,94,62,55,16,89,17,13,33,37,37,29,37,37,81,62,82,80,123

Sequence (232 aa):
MAKELKNKGNSGSKKFAVRPFTAIKGLAVDKAPAPAKPVVTPVTKPESASQAEDDLLFLTEMAGVARIHTRSASRQGKRPEIRPAKPEPTVEPDESRVFLDALKALKLDVSFTDAVPEEDIPSTPRRISRMRQLRRGTIRLNLEIDLHGLTRDEALDALTSFIPAACRRGQQAVLVIAGKGVHSPGEPVLQGAVAEWLGNTGREWVTEFVPAPESMGGDGAYVVFLKPGSSG

Secondary structure (DSSP, 8-state):
-------------------TTTT--------PPPPPS----------TTHHHHHHHHHHHHGGG------------------PPPPPPP---HHHHHHHHHHHHHT-----------GGGS-SS--PPPHHHHHHTTSS-EEEEEE-TT--HHHHHHHHHHHHHHHHHTT-SEEEEE----TTSSS--HHHHHHHHHHHTGGGGTEEEEEEPPGGGTGGGEEEEEEPPP---